Protein AF-A0A672TAP5-F1 (afdb_monomer_lite)

Structure (mmCIF, N/CA/C/O backbone):
data_AF-A0A672TAP5-F1
#
_entry.id   AF-A0A672TAP5-F1
#
loop_
_atom_site.group_PDB
_atom_site.id
_atom_site.type_symbol
_atom_site.label_atom_id
_atom_site.label_alt_id
_atom_site.label_comp_id
_atom_site.label_asym_id
_atom_site.label_entity_id
_atom_site.label_seq_id
_atom_site.pdbx_PDB_ins_code
_atom_site.Cartn_x
_atom_site.Cartn_y
_atom_site.Cartn_z
_atom_site.occupancy
_atom_site.B_iso_or_equiv
_atom_site.auth_seq_id
_atom_site.auth_comp_id
_atom_site.auth_asym_id
_atom_site.auth_atom_id
_atom_site.pdbx_PDB_model_num
ATOM 1 N N . MET A 1 1 ? -19.211 -16.203 25.466 1.00 39.25 1 MET A N 1
ATOM 2 C CA . MET A 1 1 ? -17.874 -15.769 25.020 1.00 39.25 1 MET A CA 1
ATOM 3 C C . MET A 1 1 ? -18.094 -14.526 24.182 1.00 39.25 1 MET A C 1
ATOM 5 O O . MET A 1 1 ? -18.846 -14.616 23.220 1.00 39.25 1 MET A O 1
ATOM 9 N N . SER A 1 2 ? -17.592 -13.364 24.602 1.00 57.00 2 SER A N 1
ATOM 10 C CA . SER A 1 2 ? -17.597 -12.180 23.737 1.00 57.00 2 SER A CA 1
ATOM 11 C C . SER A 1 2 ? -16.642 -12.463 22.584 1.00 57.00 2 SER A C 1
ATOM 13 O O . SER A 1 2 ? -15.490 -12.812 22.828 1.00 57.00 2 SER A O 1
ATOM 15 N N . MET A 1 3 ? -17.152 -12.410 21.357 1.00 68.19 3 MET A N 1
ATOM 16 C CA . MET A 1 3 ? -16.343 -12.527 20.148 1.00 68.19 3 MET A CA 1
ATOM 17 C C . MET A 1 3 ? -15.316 -11.386 20.178 1.00 68.19 3 MET A C 1
ATOM 19 O O . MET A 1 3 ? -15.698 -10.238 20.401 1.00 68.19 3 MET A O 1
ATOM 23 N N . GLU A 1 4 ? -14.030 -11.720 20.081 1.00 78.56 4 GLU A N 1
ATOM 24 C CA . GLU A 1 4 ? -12.946 -10.737 20.015 1.00 78.56 4 GLU A CA 1
ATOM 25 C C . GLU A 1 4 ? -13.192 -9.816 18.815 1.00 78.56 4 GLU A C 1
ATOM 27 O O . GLU A 1 4 ? -13.600 -10.292 17.753 1.00 78.56 4 GLU A O 1
ATOM 32 N N . ASP A 1 5 ? -13.049 -8.502 19.005 1.00 87.25 5 ASP A N 1
ATOM 33 C CA . ASP A 1 5 ? -13.378 -7.539 17.957 1.00 87.25 5 ASP A CA 1
ATOM 34 C C . ASP A 1 5 ? -12.422 -7.735 16.763 1.00 87.25 5 ASP A C 1
ATOM 36 O O . ASP A 1 5 ? -11.207 -7.544 16.919 1.00 87.25 5 ASP A O 1
ATOM 40 N N . PRO A 1 6 ? -12.944 -8.105 15.575 1.00 91.00 6 PRO A N 1
ATOM 41 C CA . PRO A 1 6 ? -12.123 -8.407 14.406 1.00 91.00 6 PRO A CA 1
ATOM 42 C C . PRO A 1 6 ? -11.278 -7.214 13.950 1.00 91.00 6 PRO A C 1
ATOM 44 O O . PRO A 1 6 ? -10.246 -7.415 13.311 1.00 91.00 6 PRO A O 1
ATOM 47 N N . PHE A 1 7 ? -11.651 -5.986 14.329 1.00 93.19 7 PHE A N 1
ATOM 48 C CA . PHE A 1 7 ? -10.863 -4.791 14.058 1.00 93.19 7 PHE A CA 1
ATOM 49 C C . PHE A 1 7 ? -9.420 -4.925 14.554 1.00 93.19 7 PHE A C 1
ATOM 51 O O . PHE A 1 7 ? -8.495 -4.540 13.846 1.00 93.19 7 PHE A O 1
ATOM 58 N N . PHE A 1 8 ? -9.193 -5.477 15.753 1.00 92.81 8 PHE A N 1
ATOM 59 C CA . PHE A 1 8 ? -7.839 -5.562 16.313 1.00 92.81 8 PHE A CA 1
ATOM 60 C C . PHE A 1 8 ? -6.975 -6.620 15.625 1.00 92.81 8 PHE A C 1
ATOM 62 O O . PHE A 1 8 ? -5.761 -6.435 15.525 1.00 92.81 8 PHE A O 1
ATOM 69 N N . VAL A 1 9 ? -7.593 -7.684 15.109 1.00 94.44 9 VAL A N 1
ATOM 70 C CA . VAL A 1 9 ? -6.905 -8.706 14.312 1.00 94.44 9 VAL A CA 1
ATOM 71 C C . VAL A 1 9 ? -6.409 -8.084 13.010 1.00 94.44 9 VAL A C 1
ATOM 73 O O . VAL A 1 9 ? -5.206 -8.082 12.752 1.00 94.44 9 VAL A O 1
ATOM 76 N N . VAL A 1 10 ? -7.314 -7.450 12.258 1.00 95.81 10 VAL A N 1
ATOM 77 C CA . VAL A 1 10 ? -6.981 -6.801 10.982 1.00 95.81 10 VAL A CA 1
ATOM 78 C C . VAL A 1 10 ? -6.016 -5.632 11.198 1.00 95.81 10 VAL A C 1
ATOM 80 O O . VAL A 1 10 ? -5.047 -5.485 10.463 1.00 95.81 10 VAL A O 1
ATOM 83 N N . LYS A 1 11 ? -6.178 -4.844 12.270 1.00 95.62 11 LYS A N 1
ATOM 84 C CA . LYS A 1 11 ? -5.204 -3.811 12.667 1.00 95.62 11 LYS A CA 1
ATOM 85 C C . LYS A 1 11 ? -3.798 -4.394 12.831 1.00 95.62 11 LYS A C 1
ATOM 87 O O . LYS A 1 11 ? -2.838 -3.792 12.354 1.00 95.62 11 LYS A O 1
ATOM 92 N N . GLY A 1 12 ? -3.666 -5.542 13.497 1.00 96.44 12 GLY A N 1
ATOM 93 C CA . GLY A 1 12 ? -2.383 -6.222 13.674 1.00 96.44 12 GLY A CA 1
ATOM 94 C C . GLY A 1 12 ? -1.785 -6.713 12.352 1.00 96.44 12 GLY A C 1
ATOM 95 O O . GLY A 1 12 ? -0.582 -6.564 12.124 1.00 96.44 12 GLY A O 1
ATOM 96 N N . GLU A 1 13 ? -2.619 -7.243 11.458 1.00 96.75 13 GLU A N 1
ATOM 97 C CA . GLU A 1 13 ? -2.212 -7.670 10.114 1.00 96.75 13 GLU A CA 1
ATOM 98 C C . GLU A 1 13 ? -1.738 -6.488 9.265 1.00 96.75 13 GLU A C 1
ATOM 100 O O . GLU A 1 13 ? -0.637 -6.544 8.710 1.00 96.75 13 GLU A O 1
ATOM 105 N N . VAL A 1 14 ? -2.482 -5.380 9.272 1.00 98.00 14 VAL A N 1
ATOM 106 C CA . VAL A 1 14 ? -2.106 -4.128 8.605 1.00 98.00 14 VAL A CA 1
ATOM 107 C C . VAL A 1 14 ? -0.794 -3.584 9.158 1.00 98.00 14 VAL A C 1
ATOM 109 O O . VAL A 1 14 ? 0.081 -3.201 8.385 1.00 98.00 14 VAL A O 1
ATOM 112 N N . GLN A 1 15 ? -0.599 -3.574 10.480 1.00 97.81 15 GLN A N 1
ATOM 113 C CA . GLN A 1 15 ? 0.663 -3.125 11.081 1.00 97.81 15 GLN A CA 1
ATOM 114 C C . GLN A 1 15 ? 1.845 -3.989 10.635 1.00 97.81 15 GLN A C 1
ATOM 116 O O . GLN A 1 15 ? 2.898 -3.461 10.280 1.00 97.81 15 GLN A O 1
ATOM 121 N N . LYS A 1 16 ? 1.669 -5.313 10.597 1.00 97.81 16 LYS A N 1
ATOM 122 C CA . LYS A 1 16 ? 2.696 -6.245 10.121 1.00 97.81 16 LYS A CA 1
ATOM 123 C C . LYS A 1 16 ? 2.999 -6.047 8.634 1.00 97.81 16 LYS A C 1
ATOM 125 O O . LYS A 1 16 ? 4.169 -6.035 8.246 1.00 97.81 16 LYS A O 1
ATOM 130 N N . ALA A 1 17 ? 1.966 -5.885 7.808 1.00 97.31 17 ALA A N 1
ATOM 131 C CA . ALA A 1 17 ? 2.106 -5.611 6.383 1.00 97.31 17 ALA A CA 1
ATOM 132 C C . ALA A 1 17 ? 2.802 -4.265 6.141 1.00 97.31 17 ALA A C 1
ATOM 134 O O . ALA A 1 17 ? 3.691 -4.185 5.295 1.00 97.31 17 ALA A O 1
ATOM 135 N N . LEU A 1 18 ? 2.473 -3.239 6.931 1.00 97.88 18 LEU A N 1
ATOM 136 C CA . LEU A 1 18 ? 3.109 -1.927 6.875 1.00 97.88 18 LEU A CA 1
ATOM 137 C C . LEU A 1 18 ? 4.594 -2.003 7.239 1.00 97.88 18 LEU A C 1
ATOM 139 O O . LEU A 1 18 ? 5.411 -1.461 6.503 1.00 97.88 18 LEU A O 1
ATOM 143 N N . SER A 1 19 ? 4.969 -2.716 8.307 1.00 97.81 19 SER A N 1
ATOM 144 C CA . SER A 1 19 ? 6.385 -2.921 8.649 1.00 97.81 19 SER A CA 1
ATOM 145 C C . SER A 1 19 ? 7.145 -3.662 7.544 1.00 97.81 19 SER A C 1
ATOM 147 O O . SER A 1 19 ? 8.277 -3.301 7.229 1.00 97.81 19 SER A O 1
ATOM 149 N N . LYS A 1 20 ? 6.519 -4.662 6.903 1.00 96.94 20 LYS A N 1
ATOM 150 C CA . LYS A 1 20 ? 7.095 -5.328 5.722 1.00 96.94 20 LYS A CA 1
ATOM 151 C C . LYS A 1 20 ? 7.275 -4.340 4.562 1.00 96.94 20 LYS A C 1
ATOM 153 O O . LYS A 1 20 ? 8.331 -4.333 3.937 1.00 96.94 20 LYS A O 1
ATOM 158 N N . ALA A 1 21 ? 6.266 -3.518 4.276 1.00 97.25 21 ALA A N 1
ATOM 159 C CA . ALA A 1 21 ? 6.315 -2.524 3.208 1.00 97.25 21 ALA A CA 1
ATOM 160 C C . ALA A 1 21 ? 7.401 -1.466 3.457 1.00 97.25 21 ALA A C 1
ATOM 162 O O . ALA A 1 21 ? 8.123 -1.124 2.531 1.00 97.25 21 ALA A O 1
ATOM 163 N N . GLN A 1 22 ? 7.572 -1.010 4.700 1.00 96.81 22 GLN A N 1
ATOM 164 C CA . GLN A 1 22 ? 8.638 -0.081 5.084 1.00 96.81 22 GLN A CA 1
ATOM 165 C C . GLN A 1 22 ? 10.028 -0.680 4.838 1.00 96.81 22 GLN A C 1
ATOM 167 O O . GLN A 1 22 ? 10.847 -0.044 4.186 1.00 96.81 22 GLN A O 1
ATOM 172 N N . GLY A 1 23 ? 10.267 -1.931 5.249 1.00 96.25 23 GLY A N 1
ATOM 173 C CA . GLY A 1 23 ? 11.545 -2.601 4.972 1.00 96.25 23 GLY A CA 1
ATOM 174 C C . GLY A 1 23 ? 11.807 -2.816 3.473 1.00 96.25 23 GLY A C 1
ATOM 175 O O . GLY A 1 23 ? 12.934 -2.665 3.008 1.00 96.25 23 GLY A O 1
ATOM 176 N N . LEU A 1 24 ? 10.766 -3.125 2.690 1.00 94.81 24 LEU A N 1
ATOM 177 C CA . LEU A 1 24 ? 10.871 -3.198 1.226 1.00 94.81 24 LEU A CA 1
ATOM 178 C C . LEU A 1 24 ? 11.158 -1.828 0.601 1.00 94.81 24 LEU A C 1
ATOM 180 O O . LEU A 1 24 ? 11.921 -1.750 -0.357 1.00 94.81 24 LEU A O 1
ATOM 184 N N . PHE A 1 25 ? 10.562 -0.763 1.136 1.00 95.12 25 PHE A N 1
ATOM 185 C CA . PHE A 1 25 ? 10.771 0.606 0.679 1.00 95.12 25 PHE A CA 1
ATOM 186 C C . PHE A 1 25 ? 12.198 1.085 0.953 1.00 95.12 25 PHE A C 1
ATOM 188 O O . PHE A 1 25 ? 12.851 1.545 0.024 1.00 95.12 25 PHE A O 1
ATOM 195 N N . GLU A 1 26 ? 12.719 0.878 2.165 1.00 94.12 26 GLU A N 1
ATOM 196 C CA . GLU A 1 26 ? 14.119 1.175 2.506 1.00 94.12 26 GLU A CA 1
ATOM 197 C C . GLU A 1 26 ? 15.081 0.424 1.576 1.00 94.12 26 GLU A C 1
ATOM 199 O O . GLU A 1 26 ? 15.961 1.026 0.961 1.00 94.12 26 GLU A O 1
ATOM 204 N N . ARG A 1 27 ? 14.855 -0.883 1.375 1.00 91.94 27 ARG A N 1
ATOM 205 C CA . ARG A 1 27 ? 15.665 -1.682 0.448 1.00 91.94 27 ARG A CA 1
ATOM 206 C C . ARG A 1 27 ? 15.578 -1.157 -0.984 1.00 91.94 27 ARG A C 1
ATOM 208 O O . ARG A 1 27 ? 16.577 -1.129 -1.693 1.00 91.94 27 ARG A O 1
ATOM 215 N N . TRP A 1 28 ? 14.393 -0.769 -1.439 1.00 92.56 28 TRP A N 1
ATOM 216 C CA . TRP A 1 28 ? 14.198 -0.188 -2.765 1.00 92.56 28 TRP A CA 1
ATOM 217 C C . TRP A 1 28 ? 14.926 1.156 -2.923 1.00 92.56 28 TRP A C 1
ATOM 219 O O . TRP A 1 28 ? 15.551 1.382 -3.960 1.00 92.56 28 TRP A O 1
ATOM 229 N N . GLU A 1 29 ? 14.920 2.016 -1.902 1.00 90.38 29 GLU A N 1
ATOM 230 C CA . GLU A 1 29 ? 15.673 3.275 -1.902 1.00 90.38 29 GLU A CA 1
ATOM 231 C C . GLU A 1 29 ? 17.189 3.034 -1.947 1.00 90.38 29 GLU A C 1
ATOM 233 O O . GLU A 1 29 ? 17.887 3.665 -2.746 1.00 90.38 29 GLU A O 1
ATOM 238 N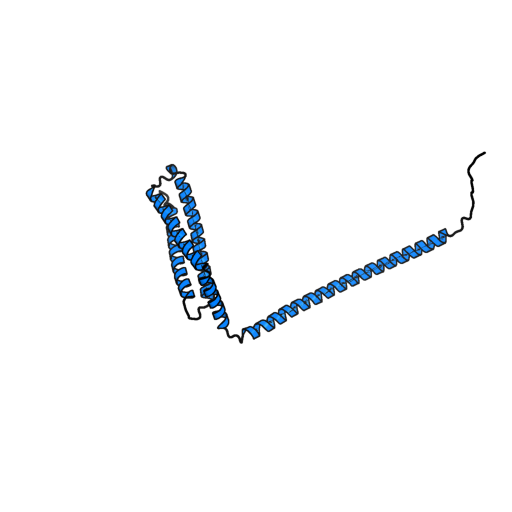 N . GLU A 1 30 ? 17.705 2.081 -1.164 1.00 89.50 30 GLU A N 1
ATOM 239 C CA . GLU A 1 30 ? 19.111 1.655 -1.230 1.00 89.50 30 GLU A CA 1
ATOM 240 C C . GLU A 1 30 ? 19.477 1.185 -2.642 1.00 89.50 30 GLU A C 1
ATOM 242 O O . GLU A 1 30 ? 20.456 1.650 -3.232 1.00 89.50 30 GLU A O 1
ATOM 247 N N . LEU A 1 31 ? 18.641 0.318 -3.225 1.00 85.75 31 LEU A N 1
ATOM 248 C CA . LEU A 1 31 ? 18.816 -0.200 -4.581 1.00 85.75 31 LEU A CA 1
ATOM 249 C C . LEU A 1 31 ? 18.734 0.893 -5.647 1.00 85.75 31 LEU A C 1
ATOM 251 O O . LEU A 1 31 ? 19.230 0.674 -6.749 1.00 85.75 31 LEU A O 1
ATOM 255 N N . LEU A 1 32 ? 18.149 2.061 -5.375 1.00 83.88 32 LEU A N 1
ATOM 256 C CA . LEU A 1 32 ? 18.202 3.216 -6.275 1.00 83.88 32 LEU A CA 1
ATOM 257 C C . LEU A 1 32 ? 19.492 4.025 -6.107 1.00 83.88 32 LEU A C 1
ATOM 259 O O . LEU A 1 32 ? 20.057 4.470 -7.109 1.00 83.88 32 LEU A O 1
ATOM 263 N N . GLN A 1 33 ? 19.985 4.176 -4.877 1.00 81.50 33 GLN A N 1
ATOM 264 C CA . GLN A 1 33 ? 21.170 4.980 -4.554 1.00 81.50 33 GLN A CA 1
ATOM 265 C C . GLN A 1 33 ? 22.501 4.265 -4.819 1.00 81.50 33 GLN A C 1
ATOM 267 O O . GLN A 1 33 ? 23.514 4.923 -5.042 1.00 81.50 33 GLN A O 1
ATOM 272 N N . GLU A 1 34 ? 22.519 2.932 -4.818 1.00 79.06 34 GLU A N 1
ATOM 273 C CA . GLU A 1 34 ? 23.751 2.150 -4.934 1.00 79.06 34 GLU A CA 1
ATOM 274 C C . GLU A 1 34 ? 24.475 2.388 -6.280 1.00 79.06 34 GLU A C 1
ATOM 276 O O . GLU A 1 34 ? 23.881 2.272 -7.347 1.00 79.06 34 GLU A O 1
ATOM 281 N N . GLU A 1 35 ? 25.767 2.720 -6.285 1.00 61.47 35 GLU A N 1
ATOM 282 C CA . GLU A 1 35 ? 26.504 2.951 -7.546 1.00 61.47 35 GLU A CA 1
ATOM 283 C C . GLU A 1 35 ? 26.926 1.647 -8.246 1.00 61.47 35 GLU A C 1
ATOM 285 O O . GLU A 1 35 ? 27.262 1.648 -9.434 1.00 61.47 35 GLU A O 1
ATOM 290 N N . ALA A 1 36 ? 26.899 0.525 -7.520 1.00 64.69 36 ALA A N 1
ATOM 291 C CA . ALA A 1 36 ? 27.237 -0.791 -8.042 1.00 64.69 36 ALA A CA 1
ATOM 292 C C . ALA A 1 36 ? 26.175 -1.292 -9.044 1.00 64.69 36 ALA A C 1
ATOM 294 O O . ALA A 1 36 ? 25.007 -0.894 -8.971 1.00 64.69 36 ALA A O 1
ATOM 295 N N . PRO A 1 37 ? 26.549 -2.177 -9.991 1.00 60.62 37 PRO A N 1
ATOM 296 C CA . PRO A 1 37 ? 25.592 -2.811 -10.888 1.00 60.62 37 PRO A CA 1
ATOM 297 C C . PRO A 1 37 ? 24.656 -3.724 -10.085 1.00 60.62 37 PRO A C 1
ATOM 299 O O . PRO A 1 37 ? 24.947 -4.893 -9.850 1.00 60.62 37 PRO A O 1
ATOM 302 N N . VAL A 1 38 ? 23.529 -3.163 -9.658 1.00 62.53 38 VAL A N 1
ATOM 303 C CA . VAL A 1 38 ? 22.414 -3.895 -9.057 1.00 62.53 38 VAL A CA 1
ATOM 304 C C . VAL A 1 38 ? 21.822 -4.836 -10.106 1.00 62.53 38 VAL A C 1
ATOM 306 O O . VAL A 1 38 ? 21.663 -4.456 -11.272 1.00 62.53 38 VAL A O 1
ATOM 309 N N . SER A 1 39 ? 21.481 -6.062 -9.700 1.00 67.12 39 SER A N 1
ATOM 310 C CA . SER A 1 39 ? 20.761 -6.988 -10.573 1.00 67.12 39 SER A CA 1
ATOM 311 C C . SER A 1 39 ? 19.410 -6.378 -10.943 1.00 67.12 39 SER A C 1
ATOM 313 O O . SER A 1 39 ? 18.604 -6.070 -10.066 1.00 67.12 39 SER A O 1
ATOM 315 N N . ARG A 1 40 ? 19.149 -6.207 -12.243 1.00 70.12 40 ARG A N 1
ATOM 316 C CA . ARG A 1 40 ? 17.868 -5.700 -12.765 1.00 70.12 40 ARG A CA 1
ATOM 317 C C . ARG A 1 40 ? 16.672 -6.426 -12.145 1.00 70.12 40 ARG A C 1
ATOM 319 O O . ARG A 1 40 ? 15.694 -5.790 -11.760 1.00 70.12 40 ARG A O 1
ATOM 326 N N . ASP A 1 41 ? 16.798 -7.741 -12.005 1.00 78.88 41 ASP A N 1
ATOM 327 C CA . ASP A 1 41 ? 15.742 -8.595 -11.473 1.00 78.88 41 ASP A CA 1
ATOM 328 C C . ASP A 1 41 ? 15.411 -8.255 -10.013 1.00 78.88 41 ASP A C 1
ATOM 330 O O . ASP A 1 41 ? 14.264 -8.384 -9.602 1.00 78.88 41 ASP A O 1
ATOM 334 N N . GLU A 1 42 ? 16.382 -7.764 -9.237 1.00 84.88 42 GLU A N 1
ATOM 335 C CA . GLU A 1 42 ? 16.183 -7.391 -7.835 1.00 84.88 42 GLU A CA 1
ATOM 336 C C . GLU A 1 42 ? 15.424 -6.064 -7.695 1.00 84.88 42 GLU A C 1
ATOM 338 O O . GLU A 1 42 ? 14.504 -5.965 -6.882 1.00 84.88 42 GLU A O 1
ATOM 343 N N . LEU A 1 43 ? 15.750 -5.058 -8.517 1.00 85.25 43 LEU A N 1
ATOM 344 C CA . LEU A 1 43 ? 15.049 -3.769 -8.504 1.00 85.25 43 LEU A CA 1
ATOM 345 C C . LEU A 1 43 ? 13.608 -3.905 -9.015 1.00 85.25 43 LEU A C 1
ATOM 347 O O . LEU A 1 43 ? 12.682 -3.364 -8.401 1.00 85.25 43 LEU A O 1
ATOM 351 N N . ASP A 1 44 ? 13.412 -4.643 -10.111 1.00 86.88 44 ASP A N 1
ATOM 352 C CA . ASP A 1 44 ? 12.087 -4.914 -10.675 1.00 86.88 44 ASP A CA 1
ATOM 353 C C . ASP A 1 44 ? 11.240 -5.734 -9.676 1.00 86.88 44 ASP A C 1
ATOM 355 O O . ASP A 1 44 ? 10.082 -5.385 -9.412 1.00 86.88 44 ASP A O 1
ATOM 359 N N . TRP A 1 45 ? 11.824 -6.767 -9.048 1.00 90.62 45 TRP A N 1
ATOM 360 C CA . TRP A 1 45 ? 11.154 -7.565 -8.014 1.00 90.62 45 TRP A CA 1
ATOM 361 C C . TRP A 1 45 ? 10.775 -6.727 -6.791 1.00 90.62 45 TRP A C 1
ATOM 363 O O . TRP A 1 45 ? 9.613 -6.747 -6.388 1.00 90.62 45 TRP A O 1
ATOM 373 N N . SER A 1 46 ? 11.715 -5.950 -6.241 1.00 91.06 46 SER A N 1
ATOM 374 C CA . SER A 1 46 ? 11.490 -5.118 -5.052 1.00 91.06 46 SER A CA 1
ATOM 375 C C . SER A 1 46 ? 10.385 -4.086 -5.296 1.00 91.06 46 SER A C 1
ATOM 377 O O . SER A 1 46 ? 9.456 -3.945 -4.499 1.00 91.06 46 SER A O 1
ATOM 379 N N . THR A 1 47 ? 10.406 -3.443 -6.468 1.00 91.38 47 THR A N 1
ATOM 380 C CA . THR A 1 47 ? 9.377 -2.478 -6.878 1.00 91.38 47 THR A CA 1
ATOM 381 C C . THR A 1 47 ? 7.995 -3.138 -6.973 1.00 91.38 47 THR A C 1
ATOM 383 O O . THR A 1 47 ? 6.996 -2.579 -6.512 1.00 91.38 47 THR A O 1
ATOM 386 N N . ASN A 1 48 ? 7.907 -4.324 -7.582 1.00 93.88 48 ASN A N 1
ATOM 387 C CA . ASN A 1 48 ? 6.644 -5.041 -7.743 1.00 93.88 48 ASN A CA 1
ATOM 388 C C . ASN A 1 48 ? 6.097 -5.568 -6.408 1.00 93.88 48 ASN A C 1
ATOM 390 O O . ASN A 1 48 ? 4.907 -5.417 -6.129 1.00 93.88 48 ASN A O 1
ATOM 394 N N . GLU A 1 49 ? 6.955 -6.154 -5.575 1.00 95.25 49 GLU A N 1
ATOM 395 C CA . GLU A 1 49 ? 6.578 -6.668 -4.257 1.00 95.25 49 GLU A CA 1
ATOM 396 C C . GLU A 1 49 ? 6.071 -5.538 -3.356 1.00 95.25 49 GLU A C 1
ATOM 398 O O . GLU A 1 49 ? 5.008 -5.666 -2.745 1.00 95.25 49 GLU A O 1
ATOM 403 N N . LEU A 1 50 ? 6.756 -4.390 -3.348 1.00 95.81 50 LEU A N 1
ATOM 404 C CA . LEU A 1 50 ? 6.313 -3.216 -2.605 1.00 95.81 50 LEU A CA 1
ATOM 405 C C . LEU A 1 50 ? 4.944 -2.719 -3.090 1.00 95.81 50 LEU A C 1
ATOM 407 O O . LEU A 1 50 ? 4.050 -2.507 -2.274 1.00 95.81 50 LEU A O 1
ATOM 411 N N . ARG A 1 51 ? 4.725 -2.593 -4.407 1.00 96.25 51 ARG A N 1
ATOM 412 C CA . ARG A 1 51 ? 3.412 -2.204 -4.961 1.00 96.25 51 ARG A CA 1
ATOM 413 C C . ARG A 1 51 ? 2.300 -3.171 -4.556 1.00 96.25 51 ARG A C 1
ATOM 415 O O . ARG A 1 51 ? 1.195 -2.728 -4.245 1.00 96.25 51 ARG A O 1
ATOM 422 N N . ASN A 1 52 ? 2.581 -4.472 -4.542 1.00 96.88 52 ASN A N 1
ATOM 423 C CA . ASN A 1 52 ? 1.617 -5.479 -4.108 1.00 96.88 52 ASN A CA 1
ATOM 424 C C . ASN A 1 52 ? 1.303 -5.364 -2.616 1.00 96.88 52 ASN A C 1
ATOM 426 O O . ASN A 1 52 ? 0.128 -5.381 -2.256 1.00 96.88 52 ASN A O 1
ATOM 430 N N . CYS A 1 53 ? 2.317 -5.182 -1.766 1.00 97.06 53 CYS A N 1
ATOM 431 C CA . CYS A 1 53 ? 2.114 -4.946 -0.338 1.00 97.06 53 CYS A CA 1
ATOM 432 C C . CYS A 1 53 ? 1.291 -3.679 -0.071 1.00 97.06 53 CYS A C 1
ATOM 434 O O . CYS A 1 53 ? 0.335 -3.738 0.695 1.00 97.06 53 CYS A O 1
ATOM 436 N N . LEU A 1 54 ? 1.606 -2.558 -0.726 1.00 97.75 54 LEU A N 1
ATOM 437 C CA . LEU A 1 54 ? 0.869 -1.300 -0.551 1.00 97.75 54 LEU A CA 1
ATOM 438 C C . LEU A 1 54 ? -0.594 -1.427 -0.993 1.00 97.75 54 LEU A C 1
ATOM 440 O O . LEU A 1 54 ? -1.480 -0.917 -0.318 1.00 97.75 54 LEU A O 1
ATOM 444 N N . ARG A 1 55 ? -0.858 -2.157 -2.084 1.00 97.75 55 ARG A N 1
ATOM 445 C CA . ARG A 1 55 ? -2.223 -2.428 -2.554 1.00 97.75 55 ARG A CA 1
ATOM 446 C C . ARG A 1 55 ? -3.018 -3.312 -1.593 1.00 97.75 55 ARG A C 1
ATOM 448 O O . ARG A 1 55 ? -4.195 -3.050 -1.393 1.00 97.75 55 ARG A O 1
ATOM 455 N N . ALA A 1 56 ? -2.390 -4.337 -1.018 1.00 97.38 56 ALA A N 1
ATOM 456 C CA . ALA A 1 56 ? -3.042 -5.172 -0.011 1.00 97.38 56 ALA A CA 1
ATOM 457 C C . ALA A 1 56 ? -3.438 -4.337 1.218 1.00 97.38 56 ALA A C 1
ATOM 459 O O . ALA A 1 56 ? -4.576 -4.411 1.661 1.00 97.38 56 ALA A O 1
ATOM 460 N N . ILE A 1 57 ? -2.537 -3.464 1.684 1.00 98.00 57 ILE A N 1
ATOM 461 C CA . ILE A 1 57 ? -2.826 -2.546 2.792 1.00 98.00 57 ILE A CA 1
ATOM 462 C C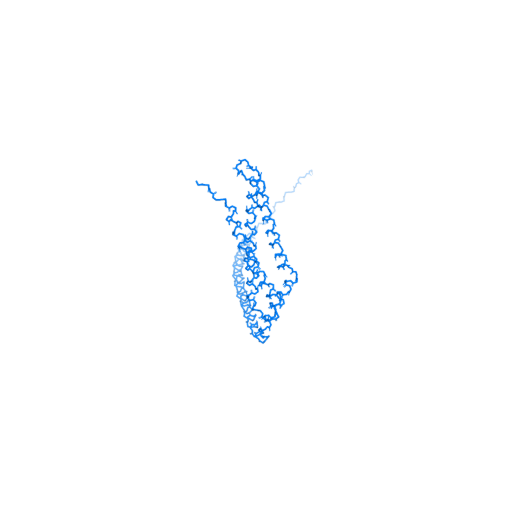 . ILE A 1 57 ? -3.962 -1.577 2.433 1.00 98.00 57 ILE A C 1
ATOM 464 O O . ILE A 1 57 ? -4.813 -1.322 3.275 1.00 98.00 57 ILE A O 1
ATOM 468 N N . ASP A 1 58 ? -3.993 -1.028 1.214 1.00 98.12 58 ASP A N 1
ATOM 469 C CA . ASP A 1 58 ? -5.077 -0.132 0.781 1.00 98.12 58 ASP A CA 1
ATOM 470 C C . ASP A 1 58 ? -6.455 -0.812 0.884 1.00 98.12 58 ASP A C 1
ATOM 472 O O . ASP A 1 58 ? -7.392 -0.181 1.370 1.00 98.12 58 ASP A O 1
ATOM 476 N N . TRP A 1 59 ? -6.567 -2.087 0.487 1.00 98.00 59 TRP A N 1
ATOM 477 C CA . TRP A 1 59 ? -7.805 -2.864 0.634 1.00 98.00 59 TRP A CA 1
ATOM 478 C C . TRP A 1 59 ? -8.184 -3.073 2.100 1.00 98.00 59 TRP A C 1
ATOM 480 O O . TRP A 1 59 ? -9.308 -2.770 2.486 1.00 98.00 59 TRP A O 1
ATOM 490 N N . ASP A 1 60 ? -7.236 -3.490 2.941 1.00 97.69 60 ASP A N 1
ATOM 491 C CA . ASP A 1 60 ? -7.511 -3.677 4.369 1.00 97.69 60 ASP A CA 1
ATOM 492 C C . ASP A 1 60 ? -7.942 -2.354 5.040 1.00 97.69 60 ASP A C 1
ATOM 494 O O . ASP A 1 60 ? -8.806 -2.332 5.916 1.00 97.69 60 ASP A O 1
ATOM 498 N N . LEU A 1 61 ? -7.361 -1.218 4.635 1.00 97.94 61 LEU A N 1
ATOM 499 C CA . LEU A 1 61 ? -7.745 0.105 5.139 1.00 97.94 61 LEU A CA 1
ATOM 500 C C . LEU A 1 61 ? -9.127 0.559 4.657 1.00 97.94 61 LEU A C 1
ATOM 502 O O . LEU A 1 61 ? -9.777 1.329 5.368 1.00 97.94 61 LEU A O 1
ATOM 506 N N . GLU A 1 62 ? -9.549 0.149 3.462 1.00 97.81 62 GLU A N 1
ATOM 507 C CA . GLU A 1 62 ? -10.897 0.392 2.944 1.00 97.81 62 GLU A CA 1
ATOM 508 C C . GLU A 1 62 ? -11.924 -0.351 3.804 1.00 97.81 62 GLU A C 1
ATOM 510 O O . GLU A 1 62 ? -12.796 0.294 4.389 1.00 97.81 62 GLU A O 1
ATOM 515 N N . ASP A 1 63 ? -11.719 -1.651 4.028 1.00 96.56 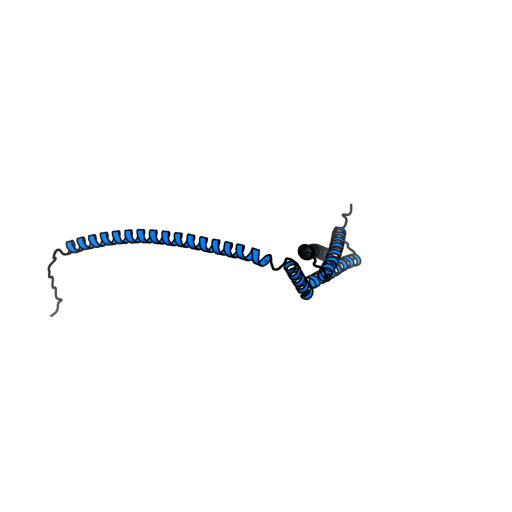63 ASP A N 1
ATOM 516 C CA . ASP A 1 63 ? -12.575 -2.475 4.889 1.00 96.56 63 ASP A CA 1
ATOM 517 C C . ASP A 1 63 ? -12.640 -1.919 6.323 1.00 96.56 63 ASP A C 1
ATOM 519 O O . ASP A 1 63 ? -13.718 -1.759 6.906 1.00 96.56 63 ASP A O 1
ATOM 523 N N . LEU A 1 64 ? -11.491 -1.552 6.907 1.00 96.75 64 LEU A N 1
ATOM 524 C CA . LEU A 1 64 ? -11.445 -0.939 8.237 1.00 96.75 64 LEU A CA 1
ATOM 525 C C . LEU A 1 64 ? -12.205 0.391 8.281 1.00 96.75 64 LEU A C 1
ATOM 527 O O . LEU A 1 64 ? -12.908 0.655 9.259 1.00 96.75 64 LEU A O 1
ATOM 531 N N . HIS A 1 65 ? -12.100 1.220 7.242 1.00 96.88 65 HIS A N 1
ATOM 532 C CA . HIS A 1 65 ? -12.842 2.474 7.162 1.00 96.88 65 HIS A CA 1
ATOM 533 C C . HIS A 1 65 ? -14.355 2.234 7.086 1.00 96.88 65 HIS A C 1
ATOM 535 O O . HIS A 1 65 ? -15.102 2.867 7.833 1.00 96.88 65 HIS A O 1
ATOM 541 N N . GLU A 1 66 ? -14.806 1.274 6.274 1.00 96.44 66 GLU A N 1
ATOM 542 C CA . GLU A 1 66 ? -16.218 0.886 6.210 1.00 96.44 66 GLU A CA 1
ATOM 543 C C . GLU A 1 66 ? -16.732 0.401 7.569 1.00 96.44 66 GLU A C 1
ATOM 545 O O . GLU A 1 66 ? -17.814 0.803 8.008 1.00 96.44 66 GLU A O 1
ATOM 550 N N . THR A 1 67 ? -15.944 -0.407 8.290 1.00 93.88 67 THR A N 1
ATOM 551 C CA . THR A 1 67 ? -16.342 -0.878 9.627 1.00 93.88 67 THR A CA 1
ATOM 552 C C . THR A 1 67 ? -16.514 0.273 10.618 1.00 93.88 67 THR A C 1
ATOM 554 O O . THR A 1 67 ? -17.471 0.274 11.394 1.00 93.88 67 THR A O 1
ATOM 557 N N . ILE A 1 68 ? -15.642 1.285 10.561 1.00 93.94 68 ILE A N 1
ATOM 558 C CA . ILE A 1 68 ? -15.741 2.497 11.381 1.00 93.94 68 ILE A CA 1
ATOM 559 C C . ILE A 1 68 ? -17.029 3.254 11.038 1.00 93.94 68 ILE A C 1
ATOM 561 O O . ILE A 1 68 ? -17.795 3.575 11.947 1.00 93.94 68 ILE A O 1
ATOM 565 N N . SER A 1 69 ? -17.323 3.461 9.751 1.00 94.44 69 SER A N 1
ATOM 566 C CA . SER A 1 69 ? -18.553 4.138 9.317 1.00 94.44 69 SER A CA 1
ATOM 567 C C . SER A 1 69 ? -19.824 3.396 9.753 1.00 94.44 69 SER A C 1
ATOM 569 O O . SER A 1 69 ? -20.813 4.023 10.136 1.00 94.44 69 SER A O 1
ATOM 571 N N . ILE A 1 70 ? -19.811 2.058 9.757 1.00 92.88 70 ILE A N 1
ATOM 572 C CA . ILE A 1 70 ? -20.930 1.239 10.253 1.00 92.88 70 ILE A CA 1
ATOM 573 C C . ILE A 1 70 ? -21.132 1.427 11.765 1.00 92.88 70 ILE A C 1
ATOM 575 O O . ILE A 1 70 ? -22.276 1.511 12.227 1.00 92.88 70 ILE A O 1
ATOM 579 N N . VAL A 1 71 ? -20.044 1.485 12.539 1.00 91.75 71 VAL A N 1
ATOM 580 C CA . VAL A 1 71 ? -20.095 1.712 13.992 1.00 91.75 71 VAL A CA 1
ATOM 581 C C . VAL A 1 71 ? -20.621 3.115 14.303 1.00 91.75 71 VAL A C 1
ATOM 583 O O . VAL A 1 71 ? -21.499 3.252 15.157 1.00 91.75 71 VAL A O 1
ATOM 586 N N . GLU A 1 72 ? -20.157 4.131 13.572 1.00 90.31 72 GLU A N 1
ATOM 587 C CA . GLU A 1 72 ? -20.625 5.520 13.681 1.00 90.31 72 GLU A CA 1
ATOM 588 C C . GLU A 1 72 ? -22.115 5.667 13.386 1.00 90.31 72 GLU A C 1
ATOM 590 O O . GLU A 1 72 ? -22.835 6.356 14.109 1.00 90.31 72 GLU A O 1
ATOM 595 N N . ALA A 1 73 ? -22.600 4.979 12.352 1.00 92.38 73 ALA A N 1
ATOM 596 C CA . ALA A 1 73 ? -24.006 5.007 11.977 1.00 92.38 73 ALA A CA 1
ATOM 597 C C . ALA A 1 73 ? -24.917 4.298 12.995 1.00 92.38 73 ALA A C 1
ATOM 599 O O . ALA A 1 73 ? -26.130 4.520 12.985 1.00 92.38 73 ALA A O 1
ATOM 600 N N . ASN A 1 74 ? -24.375 3.430 13.863 1.00 91.38 74 ASN A N 1
ATOM 601 C CA . ASN A 1 74 ? -25.183 2.625 14.782 1.00 91.38 74 ASN A CA 1
ATOM 602 C C . ASN A 1 74 ? -24.595 2.474 16.209 1.00 91.38 74 ASN A C 1
ATOM 604 O O . ASN A 1 74 ? -24.383 1.347 16.682 1.00 91.38 74 ASN A O 1
ATOM 608 N N . PRO A 1 75 ? -24.409 3.575 16.970 1.00 86.19 75 PRO A N 1
ATOM 609 C CA . PRO A 1 75 ? -23.700 3.551 18.257 1.00 86.19 75 PRO A CA 1
ATOM 610 C C . PRO A 1 75 ? -24.347 2.635 19.309 1.00 86.19 75 PRO A C 1
ATOM 612 O O . PRO A 1 75 ? -23.663 1.968 20.086 1.00 86.19 75 PRO A O 1
ATOM 615 N N . GLY A 1 76 ? -25.684 2.543 19.313 1.00 84.44 76 GLY A N 1
ATOM 616 C CA . GLY A 1 76 ? -26.437 1.735 20.281 1.00 84.44 76 GLY A CA 1
ATOM 617 C C . GLY A 1 76 ? -26.238 0.220 20.138 1.00 84.44 76 GLY A C 1
ATOM 618 O O . GLY A 1 76 ? -26.409 -0.511 21.117 1.00 84.44 76 GLY A O 1
ATOM 619 N N . LYS A 1 77 ? -25.860 -0.254 18.941 1.00 85.69 77 LYS A N 1
ATOM 620 C CA . LYS A 1 77 ? -25.636 -1.678 18.650 1.00 85.69 77 LYS A CA 1
ATOM 621 C C . LYS A 1 77 ? -24.240 -2.136 19.070 1.00 85.69 77 LYS A C 1
ATOM 623 O O . LYS A 1 77 ? -24.108 -3.226 19.618 1.00 85.69 77 LYS A O 1
ATOM 628 N N . PHE A 1 78 ? -23.226 -1.311 18.815 1.00 82.50 78 PHE A N 1
ATOM 629 C CA . PHE A 1 78 ? -21.821 -1.672 19.022 1.00 82.50 78 PHE A CA 1
ATOM 630 C C . PHE A 1 78 ? -21.272 -1.230 20.382 1.00 82.50 78 PHE A C 1
ATOM 632 O O . PHE A 1 78 ? -20.319 -1.835 20.857 1.00 82.50 78 PHE A O 1
ATOM 639 N N . ARG A 1 79 ? -21.895 -0.234 21.039 1.00 82.69 79 ARG A N 1
ATOM 640 C CA . ARG A 1 79 ? -21.494 0.279 22.368 1.00 82.69 79 ARG A CA 1
ATOM 641 C C . ARG A 1 79 ? -19.989 0.574 22.473 1.00 82.69 79 ARG A C 1
ATOM 643 O O . ARG A 1 79 ? -19.383 0.345 23.517 1.00 82.69 79 ARG A O 1
ATOM 650 N N . LEU A 1 80 ? -19.412 1.067 21.382 1.00 85.12 80 LEU A N 1
ATOM 651 C CA . LEU A 1 80 ? -18.013 1.462 21.288 1.00 85.12 80 LEU A CA 1
ATOM 652 C C . LEU A 1 80 ? -17.842 2.862 21.886 1.00 85.12 80 LEU A C 1
ATOM 654 O O . LEU A 1 80 ? -18.691 3.732 21.677 1.00 85.12 80 LEU A O 1
ATOM 658 N N . GLY A 1 81 ? -16.775 3.076 22.655 1.00 87.00 81 GLY A N 1
ATOM 659 C CA . GLY A 1 81 ? -16.489 4.391 23.223 1.00 87.00 81 GLY A CA 1
ATOM 660 C C . GLY A 1 81 ? -16.042 5.375 22.141 1.00 87.00 81 GLY A C 1
ATOM 661 O O . GLY A 1 81 ? -15.252 5.017 21.275 1.00 87.00 81 GLY A O 1
ATOM 662 N N . GLU A 1 82 ? -16.483 6.631 22.227 1.00 88.12 82 GLU A N 1
ATOM 663 C CA . GLU A 1 82 ? -15.982 7.732 21.389 1.00 88.12 82 GLU A CA 1
ATOM 664 C C . GLU A 1 82 ? -14.440 7.833 21.340 1.00 88.12 82 GLU A C 1
ATOM 666 O O . GLU A 1 82 ? -13.906 7.951 20.237 1.00 88.12 82 GLU A O 1
ATOM 671 N N . PRO A 1 83 ? -13.686 7.707 22.460 1.00 91.19 83 PRO A N 1
ATOM 672 C CA . PRO A 1 83 ? -12.222 7.722 22.389 1.00 91.19 83 PRO A CA 1
ATOM 673 C C . PRO A 1 83 ? -11.651 6.535 21.607 1.00 91.19 83 PRO A C 1
ATOM 675 O O . PRO A 1 83 ? -10.699 6.699 20.854 1.00 91.19 83 PRO A O 1
ATOM 678 N N . GLU A 1 84 ? -12.247 5.349 21.739 1.00 92.12 84 GLU A N 1
ATOM 679 C CA . GLU A 1 84 ? -11.789 4.166 21.012 1.00 92.12 84 GLU A CA 1
ATOM 680 C C . GLU A 1 84 ? -12.056 4.315 19.512 1.00 92.12 84 GLU A C 1
ATOM 682 O O . GLU A 1 84 ? -11.180 4.040 18.699 1.00 92.12 84 GLU A O 1
ATOM 687 N N . LEU A 1 85 ? -13.237 4.804 19.132 1.00 93.44 85 LEU A N 1
ATOM 688 C CA . LEU A 1 85 ? -13.579 5.076 17.739 1.00 93.44 85 LEU A CA 1
ATOM 689 C C . LEU A 1 85 ? -12.604 6.079 17.096 1.00 93.44 85 LEU A C 1
ATOM 691 O O . LEU A 1 85 ? -12.151 5.857 15.971 1.00 93.44 85 LEU A O 1
ATOM 695 N N . LEU A 1 86 ? -12.232 7.131 17.829 1.00 94.81 86 LEU A N 1
ATOM 696 C CA . LEU A 1 86 ? -11.250 8.114 17.380 1.00 94.81 86 LEU A CA 1
ATOM 697 C C . LEU A 1 86 ? -9.867 7.479 17.159 1.00 94.81 86 LEU A C 1
ATOM 699 O O . LEU A 1 86 ? -9.231 7.736 16.139 1.00 94.81 86 LEU A O 1
ATOM 703 N N . GLU A 1 87 ? -9.418 6.595 18.054 1.00 95.94 87 GLU A N 1
ATOM 704 C CA . GLU A 1 87 ? -8.162 5.854 17.867 1.00 95.94 87 GLU A CA 1
ATOM 705 C C . GLU A 1 87 ? -8.190 4.965 16.613 1.00 95.94 87 GLU A C 1
ATOM 707 O O . GLU A 1 87 ? -7.174 4.826 15.921 1.00 95.94 87 GLU A O 1
ATOM 712 N N . ARG A 1 88 ? -9.345 4.361 16.290 1.00 96.25 88 ARG A N 1
ATOM 713 C CA . ARG A 1 88 ? -9.514 3.576 15.053 1.00 96.25 88 ARG A CA 1
ATOM 714 C C . ARG A 1 88 ? -9.374 4.460 13.817 1.00 96.25 88 ARG A C 1
ATOM 716 O O . ARG A 1 88 ? -8.653 4.092 12.889 1.00 96.25 88 ARG A O 1
ATOM 723 N N . GLN A 1 89 ? -10.008 5.630 13.828 1.00 96.62 89 GLN A N 1
ATOM 724 C CA . GLN A 1 89 ? -9.911 6.616 12.749 1.00 96.62 89 GLN A CA 1
ATOM 725 C C . GLN A 1 89 ? -8.481 7.118 12.565 1.00 96.62 89 GLN A C 1
ATOM 727 O O . GLN A 1 89 ? -7.960 7.107 11.450 1.00 96.62 89 GLN A O 1
ATOM 732 N N . GLU A 1 90 ? -7.818 7.499 13.655 1.00 97.56 90 GLU A N 1
ATOM 733 C CA . GLU A 1 90 ? -6.440 7.980 13.617 1.00 97.56 90 GLU A CA 1
ATOM 734 C C . GLU A 1 90 ? -5.483 6.901 13.092 1.00 97.56 90 GLU A C 1
ATOM 736 O O . GLU A 1 90 ? -4.583 7.192 12.299 1.00 97.56 90 GLU A O 1
ATOM 741 N N . PHE A 1 91 ? -5.693 5.637 13.475 1.00 97.88 91 PHE A N 1
ATOM 742 C CA . PHE A 1 91 ? -4.920 4.519 12.947 1.00 97.88 91 PHE A CA 1
ATOM 743 C C . PHE A 1 91 ? -5.057 4.381 11.423 1.00 97.88 91 PHE A C 1
ATOM 745 O O . PHE A 1 91 ? -4.031 4.295 10.737 1.00 97.88 91 PHE A O 1
ATOM 752 N N . VAL A 1 92 ? -6.289 4.380 10.901 1.00 97.88 92 VAL A N 1
ATOM 753 C CA . VAL A 1 92 ? -6.554 4.262 9.457 1.00 97.88 92 VAL A CA 1
ATOM 754 C C . VAL A 1 92 ? -5.943 5.444 8.708 1.00 97.88 92 VAL A C 1
ATOM 756 O O . VAL A 1 92 ? -5.199 5.245 7.749 1.00 97.88 92 VAL A O 1
ATOM 759 N N . GLU A 1 93 ? -6.161 6.668 9.189 1.00 97.94 93 GLU A N 1
ATOM 760 C CA . GLU A 1 93 ? -5.649 7.886 8.555 1.00 97.94 93 GLU A CA 1
ATOM 761 C C . GLU A 1 93 ? -4.120 7.958 8.544 1.00 97.94 93 GLU A C 1
ATOM 763 O O . GLU A 1 93 ? -3.506 8.271 7.520 1.00 97.94 93 GLU A O 1
ATOM 768 N N . ARG A 1 94 ? -3.470 7.636 9.665 1.00 98.06 94 ARG A N 1
ATOM 769 C CA . ARG A 1 94 ? -2.005 7.609 9.747 1.00 98.06 94 ARG A CA 1
ATOM 770 C C . ARG A 1 94 ? -1.414 6.575 8.792 1.00 98.06 94 ARG A C 1
ATOM 772 O O . ARG A 1 94 ? -0.429 6.865 8.113 1.00 98.06 94 ARG A O 1
ATOM 779 N N . THR A 1 95 ? -2.006 5.384 8.734 1.00 97.94 95 THR A N 1
ATOM 780 C CA . THR A 1 95 ? -1.509 4.308 7.868 1.00 97.94 95 THR A CA 1
ATOM 781 C C . THR A 1 95 ? -1.715 4.658 6.398 1.00 97.94 95 THR A C 1
ATOM 783 O O . THR A 1 95 ? -0.775 4.550 5.613 1.00 97.94 95 THR A O 1
ATOM 786 N N . ARG A 1 96 ? -2.884 5.208 6.045 1.00 98.06 96 ARG A N 1
ATOM 787 C CA . ARG A 1 96 ? -3.186 5.732 4.706 1.00 98.06 96 ARG A CA 1
ATOM 788 C C . ARG A 1 96 ? -2.161 6.774 4.259 1.00 98.06 96 ARG A C 1
ATOM 790 O O . ARG A 1 96 ? -1.636 6.675 3.155 1.00 98.06 96 ARG A O 1
ATOM 797 N N . LYS A 1 97 ? -1.811 7.732 5.124 1.00 97.94 97 LYS A N 1
ATOM 798 C CA . LYS A 1 97 ? -0.771 8.737 4.829 1.00 97.94 97 LYS A CA 1
ATOM 799 C C . LYS A 1 97 ? 0.600 8.107 4.578 1.00 97.94 97 LYS A C 1
ATOM 801 O O . LYS A 1 97 ? 1.274 8.490 3.628 1.00 97.94 97 LYS A O 1
ATOM 806 N N . SER A 1 98 ? 1.000 7.125 5.388 1.00 97.19 98 SER A N 1
ATOM 807 C CA . SER A 1 98 ? 2.269 6.410 5.193 1.00 97.19 98 SER A CA 1
ATOM 808 C C . SER A 1 98 ? 2.305 5.644 3.867 1.00 97.19 98 SER A C 1
ATOM 810 O O . SER A 1 98 ? 3.325 5.663 3.181 1.00 97.19 98 SER A O 1
ATOM 812 N N . VAL A 1 99 ? 1.205 4.982 3.498 1.00 97.69 99 VAL A N 1
ATOM 813 C CA . VAL A 1 99 ? 1.080 4.256 2.226 1.00 97.69 99 VAL A CA 1
ATOM 814 C C . VAL A 1 99 ? 1.142 5.219 1.042 1.00 97.69 99 VAL A C 1
ATOM 816 O O . VAL A 1 99 ? 1.888 4.969 0.097 1.00 97.69 99 VAL A O 1
ATOM 819 N N . GLN A 1 100 ? 0.427 6.346 1.111 1.00 97.00 100 GLN A N 1
ATOM 820 C CA . GLN A 1 100 ? 0.453 7.368 0.063 1.00 97.00 100 GLN A CA 1
ATOM 821 C C . GLN A 1 100 ? 1.852 7.949 -0.141 1.00 97.00 100 GLN A C 1
ATOM 823 O O . GLN A 1 100 ? 2.311 8.003 -1.277 1.00 97.00 100 GLN A O 1
ATOM 828 N N . LEU A 1 101 ? 2.574 8.266 0.938 1.00 96.31 101 LEU A N 1
ATOM 829 C CA . LEU A 1 101 ? 3.952 8.750 0.846 1.00 96.31 101 LEU A CA 1
ATOM 830 C C . LEU A 1 101 ? 4.845 7.772 0.065 1.00 96.31 101 LEU A C 1
ATOM 832 O O . LEU A 1 101 ? 5.541 8.177 -0.864 1.00 96.31 101 LEU A O 1
ATOM 836 N N . MET A 1 102 ? 4.797 6.476 0.392 1.00 96.00 102 MET A N 1
ATOM 837 C CA . MET A 1 102 ? 5.585 5.463 -0.323 1.00 96.00 102 MET A CA 1
ATOM 838 C C . MET A 1 102 ? 5.169 5.352 -1.800 1.00 96.00 102 MET A C 1
ATOM 840 O O . MET A 1 102 ? 6.032 5.254 -2.673 1.00 96.00 102 MET A O 1
ATOM 844 N N . LYS A 1 103 ? 3.865 5.419 -2.112 1.00 95.75 103 LYS A N 1
ATOM 845 C CA . LYS A 1 103 ? 3.344 5.384 -3.497 1.00 95.75 103 LYS A CA 1
ATOM 846 C C . LYS A 1 103 ? 3.785 6.598 -4.317 1.00 95.75 103 LYS A C 1
ATOM 848 O O . LYS A 1 103 ? 4.130 6.446 -5.491 1.00 95.75 103 LYS A O 1
ATOM 853 N N . GLU A 1 104 ? 3.787 7.780 -3.710 1.00 95.31 104 GLU A N 1
ATOM 854 C CA . GLU A 1 104 ? 4.258 9.022 -4.325 1.00 95.31 104 GLU A CA 1
ATOM 855 C C . GLU A 1 104 ? 5.753 8.946 -4.641 1.00 95.31 104 GLU A C 1
ATOM 857 O O . GLU A 1 104 ? 6.152 9.256 -5.763 1.00 95.31 104 GLU A O 1
ATOM 862 N N . GLN A 1 105 ? 6.574 8.452 -3.708 1.00 92.31 105 GLN A N 1
ATOM 863 C CA . GLN A 1 105 ? 8.012 8.266 -3.937 1.00 92.31 105 GLN A CA 1
ATOM 864 C C . GLN A 1 105 ? 8.290 7.237 -5.041 1.00 92.31 105 GLN A C 1
ATOM 866 O O . GLN A 1 105 ? 9.073 7.505 -5.951 1.00 92.31 105 GLN A O 1
ATOM 871 N N . LEU A 1 106 ? 7.573 6.109 -5.041 1.00 90.12 106 LEU A N 1
ATOM 872 C CA . LEU A 1 106 ? 7.621 5.092 -6.103 1.00 90.12 106 LEU A CA 1
ATOM 873 C C . LEU A 1 106 ? 7.251 5.627 -7.493 1.00 90.12 106 LEU A C 1
ATOM 875 O O . LEU A 1 106 ? 7.700 5.085 -8.504 1.00 90.12 106 LEU A O 1
ATOM 879 N N . SER A 1 107 ? 6.395 6.647 -7.543 1.00 89.75 107 SER A N 1
ATOM 880 C CA . SER A 1 107 ? 5.905 7.264 -8.781 1.00 89.75 107 SER A CA 1
ATOM 881 C C . SER A 1 107 ? 6.643 8.562 -9.121 1.00 89.75 107 SER A C 1
ATOM 883 O O . SER A 1 107 ? 6.340 9.197 -10.132 1.00 89.75 107 SER A O 1
ATOM 885 N N . SER A 1 108 ? 7.608 8.968 -8.290 1.00 90.38 108 SER A N 1
ATOM 886 C CA . SER A 1 108 ? 8.387 10.184 -8.482 1.00 90.38 108 SER A CA 1
ATOM 887 C C . SER A 1 108 ? 9.139 10.119 -9.813 1.00 90.38 108 SER A C 1
ATOM 889 O O . SER A 1 108 ? 9.839 9.132 -10.066 1.00 90.38 108 SER A O 1
ATOM 891 N N . PRO A 1 109 ? 9.087 11.175 -10.650 1.00 80.50 109 PRO A N 1
ATOM 892 C CA . PRO A 1 109 ? 9.833 11.218 -11.906 1.00 80.50 109 PRO A CA 1
ATOM 893 C C . PRO A 1 109 ? 11.332 10.946 -11.721 1.00 80.50 109 PRO A C 1
ATOM 895 O O . PRO A 1 109 ? 11.963 10.343 -12.584 1.00 80.50 109 PRO A O 1
ATOM 898 N N . SER A 1 110 ? 11.894 11.348 -10.575 1.00 83.06 110 SER A N 1
ATOM 899 C CA . SER A 1 110 ? 13.293 11.084 -10.224 1.00 83.06 110 SER A CA 1
ATOM 900 C C . SER A 1 110 ? 13.554 9.593 -10.002 1.00 83.06 110 SER A C 1
ATOM 902 O O . SER A 1 110 ? 14.513 9.053 -10.551 1.00 83.06 110 SER A O 1
ATOM 904 N N . ALA A 1 111 ? 12.692 8.917 -9.239 1.00 82.44 111 ALA A N 1
ATOM 905 C CA . ALA A 1 111 ? 12.819 7.488 -8.965 1.00 82.44 111 ALA A CA 1
ATOM 906 C C . ALA A 1 111 ? 12.645 6.653 -10.241 1.00 82.44 111 ALA A C 1
ATOM 908 O O . ALA A 1 111 ? 13.432 5.743 -10.500 1.00 82.44 111 ALA A O 1
ATOM 909 N N . VAL A 1 112 ? 11.673 7.016 -11.085 1.00 83.19 112 VAL A N 1
ATOM 910 C CA . VAL A 1 112 ? 11.450 6.364 -12.383 1.00 83.19 112 VAL A CA 1
ATOM 911 C C . VAL A 1 112 ? 12.665 6.543 -13.295 1.00 83.19 112 VAL A C 1
ATOM 913 O O . VAL A 1 112 ? 13.189 5.558 -13.810 1.00 83.19 112 VAL A O 1
ATOM 916 N N . ALA A 1 113 ? 13.185 7.767 -13.435 1.00 82.56 113 ALA A N 1
ATOM 917 C CA . ALA A 1 113 ? 14.364 8.028 -14.261 1.00 82.56 113 ALA A CA 1
ATOM 918 C C . ALA A 1 113 ? 15.622 7.295 -13.754 1.00 82.56 113 ALA A C 1
ATOM 920 O O . ALA A 1 113 ? 16.435 6.817 -14.551 1.00 82.56 113 ALA A O 1
ATOM 921 N N . GLN A 1 114 ? 15.797 7.182 -12.433 1.00 81.50 114 GLN A N 1
ATOM 922 C CA . GLN A 1 114 ? 16.897 6.422 -11.834 1.00 81.50 114 GLN A CA 1
ATOM 923 C C . GLN A 1 114 ? 16.755 4.918 -12.083 1.00 81.50 114 GLN A C 1
ATOM 925 O O . GLN A 1 114 ? 17.727 4.282 -12.501 1.00 81.50 114 GLN A O 1
ATOM 930 N N . ALA A 1 115 ? 15.554 4.364 -11.913 1.00 80.31 115 ALA A N 1
ATOM 931 C CA . ALA A 1 115 ? 15.268 2.966 -12.215 1.00 80.31 115 ALA A CA 1
ATOM 932 C C . ALA A 1 115 ? 15.506 2.650 -13.702 1.00 80.31 115 ALA A C 1
ATOM 934 O O . ALA A 1 115 ? 16.179 1.673 -14.028 1.00 80.31 115 ALA A O 1
ATOM 935 N N . GLU A 1 116 ? 15.052 3.514 -14.618 1.00 81.81 116 GLU A N 1
ATOM 936 C CA . GLU A 1 116 ? 15.300 3.380 -16.059 1.00 81.81 116 GLU A CA 1
ATOM 937 C C . GLU A 1 116 ? 16.793 3.442 -16.403 1.00 81.81 116 GLU A C 1
ATOM 939 O O . GLU A 1 116 ? 17.288 2.639 -17.202 1.00 81.81 116 GLU A O 1
ATOM 944 N N . LYS A 1 117 ? 17.541 4.364 -15.783 1.00 80.88 117 LYS A N 1
ATOM 945 C CA . LYS A 1 117 ? 18.995 4.470 -15.960 1.00 80.88 117 LYS A CA 1
ATOM 946 C C . LYS A 1 117 ? 19.704 3.199 -15.495 1.00 80.88 117 LYS A C 1
ATOM 948 O O . LYS A 1 117 ? 20.572 2.708 -16.222 1.00 80.88 117 LYS A O 1
ATOM 953 N N . LYS A 1 118 ? 19.331 2.652 -14.334 1.00 75.50 118 LYS A N 1
ATOM 954 C CA . LYS A 1 118 ? 19.883 1.391 -13.819 1.00 75.50 118 LYS A CA 1
ATOM 955 C C . LYS A 1 118 ? 19.525 0.207 -14.707 1.00 75.50 118 LYS A C 1
ATOM 957 O O . LYS A 1 118 ? 20.414 -0.564 -15.060 1.00 75.50 118 LYS A O 1
ATOM 962 N N . ASN A 1 119 ? 18.285 0.131 -15.185 1.00 73.56 119 ASN A N 1
ATOM 963 C CA . ASN A 1 119 ? 17.874 -0.888 -16.150 1.00 73.56 119 ASN A CA 1
ATOM 964 C C . ASN A 1 119 ? 18.686 -0.809 -17.448 1.00 73.56 119 ASN A C 1
ATOM 966 O O . ASN A 1 119 ? 19.147 -1.828 -17.966 1.00 73.56 119 ASN A O 1
ATOM 970 N N . LYS A 1 120 ? 18.947 0.402 -17.950 1.00 73.12 120 LYS A N 1
ATOM 971 C CA . LYS A 1 120 ? 19.783 0.606 -19.138 1.00 73.12 120 LYS A CA 1
ATOM 972 C C . LYS A 1 120 ? 21.250 0.242 -18.889 1.00 73.12 120 LYS A C 1
ATOM 974 O O . LYS A 1 120 ? 21.879 -0.331 -19.777 1.00 73.12 120 LYS A O 1
ATOM 979 N N . GLN A 1 121 ? 21.798 0.546 -17.711 1.00 69.44 121 GLN A N 1
ATOM 980 C CA . GLN A 1 121 ? 23.170 0.186 -17.333 1.00 69.44 121 GLN A CA 1
ATOM 981 C C . GLN A 1 121 ? 23.350 -1.323 -17.146 1.00 69.44 121 GLN A C 1
ATOM 983 O O . GLN A 1 121 ? 24.306 -1.867 -17.691 1.00 69.44 121 GLN A O 1
ATOM 988 N N . ALA A 1 122 ? 22.419 -2.012 -16.481 1.00 65.44 122 ALA A N 1
ATOM 989 C CA . ALA A 1 122 ? 22.428 -3.471 -16.368 1.00 65.44 122 ALA A CA 1
ATOM 990 C C . ALA A 1 122 ? 22.377 -4.135 -17.754 1.00 65.44 122 ALA A C 1
ATOM 992 O O . ALA A 1 122 ? 23.118 -5.074 -18.036 1.00 65.44 122 ALA A O 1
ATOM 993 N N . LEU A 1 123 ? 21.577 -3.574 -18.668 1.00 64.12 123 LEU A N 1
ATOM 994 C CA . LEU A 1 123 ? 21.517 -4.036 -20.048 1.00 64.12 123 LEU A CA 1
ATOM 995 C C . LEU A 1 123 ? 22.854 -3.798 -20.783 1.00 64.12 123 LEU A C 1
ATOM 997 O O . LEU A 1 123 ? 23.314 -4.675 -21.508 1.00 64.12 123 LEU A O 1
ATOM 1001 N N . LEU A 1 124 ? 23.491 -2.629 -20.613 1.00 63.16 124 LEU A N 1
ATOM 1002 C CA . LEU A 1 124 ? 24.783 -2.240 -21.224 1.00 63.16 124 LEU A CA 1
ATOM 1003 C C . LEU A 1 124 ? 26.017 -2.922 -20.616 1.00 63.16 124 LEU A C 1
ATOM 1005 O O . LEU A 1 124 ? 27.035 -3.006 -21.302 1.00 63.16 124 LEU A O 1
ATOM 1009 N N . GLY A 1 125 ? 25.922 -3.440 -19.390 1.00 52.75 125 GLY A N 1
ATOM 1010 C CA . GLY A 1 125 ? 26.941 -4.290 -18.769 1.00 52.75 125 GLY A CA 1
ATOM 1011 C C . GLY A 1 125 ? 27.088 -5.652 -19.457 1.00 52.75 125 GLY A C 1
ATOM 1012 O O . GLY A 1 125 ? 28.182 -6.211 -19.480 1.00 52.75 125 GLY A O 1
ATOM 1013 N N . ALA A 1 126 ? 26.029 -6.146 -20.112 1.00 53.72 126 ALA A N 1
ATOM 1014 C CA . ALA A 1 126 ? 26.137 -7.203 -21.111 1.00 53.72 126 ALA A CA 1
ATOM 1015 C C . ALA A 1 126 ? 26.674 -6.578 -22.406 1.00 53.72 126 ALA A C 1
ATOM 1017 O O . ALA A 1 126 ? 25.978 -5.803 -23.074 1.00 53.72 126 ALA A O 1
ATOM 1018 N N . THR A 1 127 ? 27.947 -6.855 -22.701 1.00 47.75 127 THR A N 1
ATOM 1019 C CA . THR A 1 127 ? 28.724 -6.205 -23.761 1.00 47.75 127 THR A CA 1
ATOM 1020 C C . THR A 1 127 ? 27.915 -5.986 -25.046 1.00 47.75 127 THR A C 1
ATOM 1022 O O . THR A 1 127 ? 27.228 -6.875 -25.548 1.00 47.75 127 THR A O 1
ATOM 1025 N N . ALA A 1 128 ? 28.039 -4.792 -25.630 1.00 50.66 128 ALA A N 1
ATOM 1026 C CA . ALA A 1 128 ? 27.423 -4.431 -26.910 1.00 50.66 128 ALA A CA 1
ATOM 1027 C C . ALA A 1 128 ? 27.803 -5.369 -28.082 1.00 50.66 128 ALA A C 1
ATOM 1029 O O . ALA A 1 128 ? 27.206 -5.278 -29.152 1.00 50.66 128 ALA A O 1
ATOM 1030 N N . LYS A 1 129 ? 28.765 -6.282 -27.879 1.00 51.16 129 LYS A N 1
ATOM 1031 C CA . LYS A 1 129 ? 29.181 -7.307 -28.838 1.00 51.16 129 LYS A CA 1
ATOM 1032 C C . LYS A 1 129 ? 28.169 -8.454 -28.981 1.00 51.16 129 LYS A C 1
ATOM 1034 O O . LYS A 1 129 ? 28.024 -8.958 -30.087 1.00 51.16 129 LYS A O 1
ATOM 1039 N N . ASP A 1 130 ? 27.426 -8.805 -27.928 1.00 51.47 130 ASP A N 1
ATOM 1040 C CA . ASP A 1 130 ? 26.456 -9.917 -27.981 1.00 51.47 130 ASP A CA 1
ATOM 1041 C C . ASP A 1 130 ? 25.080 -9.501 -28.512 1.00 51.47 130 ASP A C 1
ATOM 1043 O O . ASP A 1 130 ? 24.364 -10.298 -29.118 1.00 51.47 130 ASP A O 1
ATOM 1047 N N . ARG A 1 131 ? 24.692 -8.231 -28.345 1.00 49.09 131 ARG A N 1
ATOM 1048 C CA . ARG A 1 131 ? 23.348 -7.777 -28.740 1.00 49.09 131 ARG A CA 1
ATOM 1049 C C . ARG A 1 131 ? 23.180 -7.552 -30.242 1.00 49.09 131 ARG A C 1
ATOM 1051 O O . ARG A 1 131 ? 22.076 -7.733 -30.740 1.00 49.09 131 ARG A O 1
ATOM 1058 N N . TYR A 1 132 ? 24.249 -7.256 -30.979 1.00 48.31 132 TYR A N 1
ATOM 1059 C CA . TYR A 1 132 ? 24.180 -7.229 -32.446 1.00 48.31 132 TYR A CA 1
ATOM 1060 C C . TYR A 1 132 ? 24.211 -8.631 -33.069 1.00 48.31 132 TYR A C 1
ATOM 1062 O O . TYR A 1 132 ? 23.565 -8.843 -34.086 1.00 48.31 132 TYR A O 1
ATOM 1070 N N . ALA A 1 133 ? 24.849 -9.612 -32.422 1.00 53.69 133 ALA A N 1
ATOM 1071 C CA . ALA A 1 133 ? 24.893 -10.986 -32.923 1.00 53.69 133 ALA A CA 1
ATOM 1072 C C . ALA A 1 133 ? 23.544 -11.732 -32.802 1.00 53.69 133 ALA A C 1
ATOM 1074 O O . ALA A 1 133 ? 23.288 -12.652 -33.572 1.00 53.69 133 ALA A O 1
ATOM 1075 N N . GLY A 1 134 ? 22.678 -11.345 -31.853 1.00 53.94 134 GLY A N 1
ATOM 1076 C CA . GLY A 1 134 ? 21.384 -12.002 -31.606 1.00 53.94 134 GLY A CA 1
ATOM 1077 C C . GLY A 1 134 ? 20.154 -11.329 -32.235 1.00 53.94 134 GLY A C 1
ATOM 1078 O O . GLY A 1 134 ? 19.158 -12.007 -32.489 1.00 53.94 134 GLY A O 1
ATOM 1079 N N . LEU A 1 135 ? 20.199 -10.019 -32.517 1.00 52.41 135 LEU A N 1
ATOM 1080 C CA . LEU A 1 135 ? 19.079 -9.320 -33.166 1.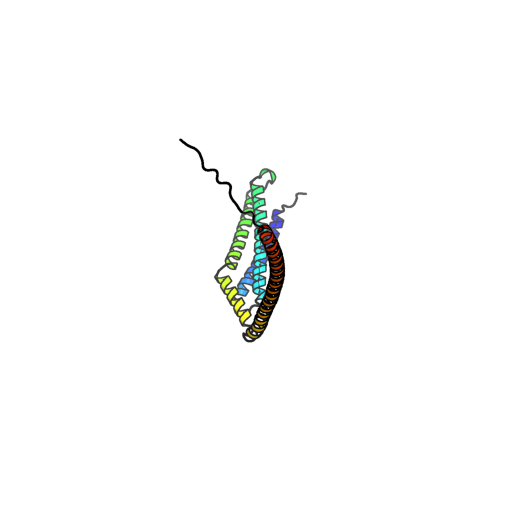00 52.41 135 LEU A CA 1
ATOM 1081 C C . LEU A 1 135 ? 19.014 -9.581 -34.678 1.00 52.41 135 LEU A C 1
ATOM 1083 O O . LEU A 1 135 ? 17.917 -9.699 -35.222 1.00 52.41 135 LEU A O 1
ATOM 1087 N N . GLU A 1 136 ? 20.157 -9.714 -35.352 1.00 53.59 136 GLU A N 1
ATOM 1088 C CA . GLU A 1 136 ? 20.215 -9.982 -36.797 1.00 53.59 136 GLU A CA 1
ATOM 1089 C C . GLU A 1 136 ? 19.541 -11.314 -37.189 1.00 53.59 136 GLU A C 1
ATOM 1091 O O . GLU A 1 136 ? 18.668 -11.297 -38.059 1.00 53.59 136 GLU A O 1
ATOM 1096 N N . PRO A 1 137 ? 19.816 -12.453 -36.520 1.00 56.06 137 PRO A N 1
ATOM 1097 C CA . PRO A 1 137 ? 19.185 -13.731 -36.854 1.00 56.06 137 PRO A CA 1
ATOM 1098 C C . PRO A 1 137 ? 17.671 -13.746 -36.614 1.00 56.06 137 PRO A C 1
ATOM 1100 O O . PRO A 1 137 ? 16.928 -14.329 -37.402 1.00 56.06 137 PRO A O 1
ATOM 1103 N N . HIS A 1 138 ? 17.188 -13.103 -35.544 1.00 56.03 138 HIS A N 1
ATOM 1104 C CA . HIS A 1 138 ? 15.759 -13.093 -35.218 1.00 56.03 138 HIS A CA 1
ATOM 1105 C C . HIS A 1 138 ? 14.963 -12.162 -36.140 1.00 56.03 138 HIS A C 1
ATOM 1107 O O . HIS A 1 138 ? 13.858 -12.506 -36.555 1.00 56.03 138 HIS A O 1
ATOM 1113 N N . LEU A 1 139 ? 15.523 -11.003 -36.506 1.00 58.47 139 LEU A N 1
ATOM 1114 C CA . LEU A 1 139 ? 14.900 -10.100 -37.474 1.00 58.47 139 LEU A CA 1
ATOM 1115 C C . LEU A 1 139 ? 14.865 -10.721 -38.873 1.00 58.47 139 LEU A C 1
ATOM 1117 O O . LEU A 1 139 ? 13.830 -10.655 -39.530 1.00 58.47 139 LEU A O 1
ATOM 1121 N N . VAL A 1 140 ? 15.941 -11.390 -39.299 1.00 60.84 140 VAL A N 1
ATOM 1122 C CA . VAL A 1 140 ? 15.978 -12.117 -40.578 1.00 60.84 140 VAL A CA 1
ATOM 1123 C C . VAL A 1 140 ? 15.008 -13.304 -40.570 1.00 60.84 140 VAL A C 1
ATOM 1125 O O . VAL A 1 140 ? 14.310 -13.515 -41.559 1.00 60.84 140 VAL A O 1
ATOM 1128 N N . SER A 1 141 ? 14.886 -14.036 -39.458 1.00 66.50 141 SER A N 1
ATOM 1129 C CA . SER A 1 141 ? 13.938 -15.154 -39.312 1.00 66.50 141 SER A CA 1
ATOM 1130 C C . SER A 1 141 ? 12.474 -14.697 -39.332 1.00 66.50 141 SER A C 1
ATOM 1132 O O . SER A 1 141 ? 11.663 -15.249 -40.076 1.00 66.50 141 SER A O 1
ATOM 1134 N N . ALA A 1 142 ? 12.131 -13.641 -38.587 1.00 63.50 142 ALA A N 1
ATOM 1135 C CA . ALA A 1 142 ? 10.777 -13.088 -38.577 1.00 63.50 142 ALA A CA 1
ATOM 1136 C C . ALA A 1 142 ? 10.382 -12.513 -39.948 1.00 63.50 142 ALA A C 1
ATOM 1138 O O . ALA A 1 142 ? 9.261 -12.727 -40.404 1.00 63.50 142 ALA A O 1
ATOM 1139 N N . ASN A 1 143 ? 1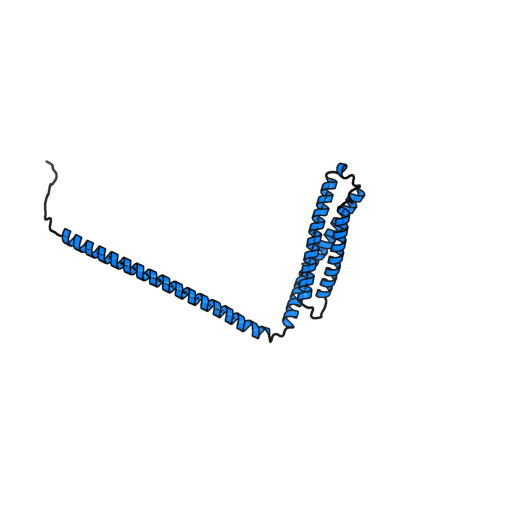1.315 -11.839 -40.630 1.00 68.88 143 ASN A N 1
ATOM 1140 C CA . ASN A 1 143 ? 11.088 -11.313 -41.975 1.00 68.88 143 ASN A CA 1
ATOM 1141 C C . ASN A 1 143 ? 10.944 -12.449 -43.003 1.00 68.88 143 ASN A C 1
ATOM 1143 O O . ASN A 1 143 ? 10.022 -12.426 -43.810 1.00 68.88 143 ASN A O 1
ATOM 1147 N N . SER A 1 144 ? 11.767 -13.500 -42.905 1.00 72.19 144 SER A N 1
ATOM 1148 C CA . SER A 1 144 ? 11.665 -14.686 -43.771 1.00 72.19 144 SER A CA 1
ATOM 1149 C C . SER A 1 144 ? 10.332 -15.414 -43.593 1.00 72.19 144 SER A C 1
ATOM 1151 O O . SER A 1 144 ? 9.697 -15.772 -44.580 1.00 72.19 144 SER A O 1
ATOM 1153 N N . ARG A 1 145 ? 9.868 -15.583 -42.348 1.00 76.31 145 ARG A N 1
ATOM 1154 C CA . ARG A 1 145 ? 8.570 -16.208 -42.062 1.00 76.31 145 ARG A CA 1
ATOM 1155 C C . ARG A 1 145 ? 7.407 -15.376 -42.605 1.00 76.31 145 ARG A C 1
ATOM 1157 O O . ARG A 1 145 ? 6.501 -15.939 -43.203 1.00 76.31 145 ARG A O 1
ATOM 1164 N N . TYR A 1 146 ? 7.459 -14.055 -42.439 1.00 77.62 146 TYR A N 1
ATOM 1165 C CA . TYR A 1 146 ? 6.441 -13.148 -42.970 1.00 77.62 146 TYR A CA 1
ATOM 1166 C C . TYR A 1 146 ? 6.404 -13.153 -44.507 1.00 77.62 146 TYR A C 1
ATOM 1168 O O . TYR A 1 146 ? 5.329 -13.220 -45.095 1.00 77.62 146 TYR A O 1
ATOM 1176 N N . ILE A 1 147 ? 7.568 -13.140 -45.168 1.00 79.75 147 ILE A N 1
ATOM 1177 C CA . ILE A 1 147 ? 7.662 -13.232 -46.633 1.00 79.75 147 ILE A CA 1
ATOM 1178 C C . ILE A 1 147 ? 7.098 -14.567 -47.128 1.00 79.75 147 ILE A C 1
ATOM 1180 O O . ILE A 1 147 ? 6.339 -14.580 -48.095 1.00 79.75 147 ILE A O 1
ATOM 1184 N N . GLN A 1 148 ? 7.431 -15.676 -46.464 1.00 82.38 148 GLN A N 1
ATOM 1185 C CA . GLN A 1 148 ? 6.926 -16.995 -46.838 1.00 82.38 148 GLN A CA 1
ATOM 1186 C C . GLN A 1 148 ? 5.401 -17.083 -46.681 1.00 82.38 148 GLN A C 1
ATOM 1188 O O . GLN A 1 148 ? 4.720 -17.538 -47.595 1.00 82.38 148 GLN A O 1
ATOM 1193 N N . GLU A 1 149 ? 4.857 -16.579 -45.572 1.00 82.12 149 GLU A N 1
ATOM 1194 C CA . GLU A 1 149 ? 3.412 -16.545 -45.326 1.00 82.12 149 GLU A CA 1
ATOM 1195 C C . GLU A 1 149 ? 2.675 -15.685 -46.369 1.00 82.12 149 GLU A C 1
ATOM 1197 O O . GLU A 1 149 ? 1.631 -16.083 -46.883 1.00 82.12 149 GLU A O 1
ATOM 1202 N N . GLN A 1 150 ? 3.248 -14.541 -46.766 1.00 81.94 150 GLN A N 1
ATOM 1203 C CA . GLN A 1 150 ? 2.697 -13.719 -47.850 1.00 81.94 150 GLN A CA 1
ATOM 1204 C C . GLN A 1 150 ? 2.774 -14.404 -49.223 1.00 81.94 150 GLN A C 1
ATOM 1206 O O . GLN A 1 150 ? 1.854 -14.263 -50.031 1.00 81.94 150 GLN A O 1
ATOM 1211 N N . GLN A 1 151 ? 3.837 -15.163 -49.495 1.00 82.25 151 GLN A N 1
ATOM 1212 C CA . GLN A 1 151 ? 3.990 -15.901 -50.749 1.00 82.25 151 GLN A CA 1
ATOM 1213 C C . GLN A 1 151 ? 2.991 -17.064 -50.857 1.00 82.25 151 GLN A C 1
ATOM 1215 O O . GLN A 1 151 ? 2.398 -17.264 -51.919 1.00 82.25 151 GLN A O 1
ATOM 1220 N N . GLU A 1 152 ? 2.756 -17.791 -49.762 1.00 84.06 152 GLU A N 1
ATOM 1221 C CA . GLU A 1 152 ? 1.720 -18.830 -49.682 1.00 84.06 152 GLU A CA 1
ATOM 1222 C C . GLU A 1 152 ? 0.318 -18.228 -49.864 1.00 84.06 152 GLU A C 1
ATOM 1224 O O . GLU A 1 152 ? -0.493 -18.747 -50.633 1.00 84.06 152 GLU A O 1
ATOM 1229 N N . GLN A 1 153 ? 0.049 -17.075 -49.245 1.00 82.38 153 GLN A N 1
ATOM 1230 C CA . GLN A 1 153 ? -1.230 -16.383 -49.394 1.00 82.38 153 GLN A CA 1
ATOM 1231 C C . GLN A 1 153 ? -1.474 -15.909 -50.837 1.00 82.38 153 GLN A C 1
ATOM 1233 O O . GLN A 1 153 ? -2.585 -16.047 -51.350 1.00 82.38 153 GLN A O 1
ATOM 1238 N N . GLN A 1 154 ? -0.446 -15.399 -51.526 1.00 76.88 154 GLN A N 1
ATOM 1239 C CA . GLN A 1 154 ? -0.557 -15.033 -52.943 1.00 76.88 154 GLN A CA 1
ATOM 1240 C C . GLN A 1 154 ? -0.811 -16.241 -53.853 1.00 76.88 154 GLN A C 1
ATOM 1242 O O . GLN A 1 154 ? -1.565 -16.107 -54.816 1.00 76.88 154 GLN A O 1
ATOM 1247 N N . GLN A 1 155 ? -0.248 -17.418 -53.554 1.00 83.12 155 GLN A N 1
ATOM 1248 C CA . GLN A 1 155 ? -0.548 -18.636 -54.318 1.00 83.12 155 GLN A CA 1
ATOM 1249 C C . GLN A 1 155 ? -2.010 -19.067 -54.172 1.00 83.12 155 GLN A C 1
ATOM 1251 O O . GLN A 1 155 ? -2.628 -19.433 -55.169 1.00 83.12 155 GLN A O 1
ATOM 1256 N N . LEU A 1 156 ? -2.579 -18.976 -52.967 1.00 83.25 156 LEU A N 1
ATOM 1257 C CA . LEU A 1 156 ? -3.993 -19.293 -52.739 1.00 83.25 156 LEU A CA 1
ATOM 1258 C C . LEU A 1 156 ? -4.921 -18.333 -53.493 1.00 83.25 156 LEU A C 1
ATOM 1260 O O . LEU A 1 156 ? -5.886 -18.769 -54.111 1.00 83.25 156 LEU A O 1
ATOM 1264 N N . ILE A 1 157 ? -4.599 -17.036 -53.495 1.00 81.12 157 ILE A N 1
ATOM 1265 C CA . ILE A 1 157 ? -5.370 -16.027 -54.235 1.00 81.12 157 ILE A CA 1
ATOM 1266 C C . ILE A 1 157 ? -5.300 -16.275 -55.749 1.00 81.12 157 ILE A C 1
ATOM 1268 O O . ILE A 1 157 ? -6.296 -16.093 -56.442 1.00 81.12 157 ILE A O 1
ATOM 1272 N N . MET A 1 158 ? -4.143 -16.692 -56.270 1.00 79.31 158 MET A N 1
ATOM 1273 C CA . MET A 1 158 ? -3.996 -17.023 -57.689 1.00 79.31 158 MET A CA 1
ATOM 1274 C C . MET A 1 158 ? -4.802 -18.275 -58.069 1.00 79.31 158 MET A C 1
ATOM 1276 O O . MET A 1 158 ? -5.448 -18.277 -59.110 1.00 79.31 158 MET A O 1
ATOM 1280 N N . GLN A 1 159 ? -4.821 -19.302 -57.213 1.00 81.06 159 GLN A N 1
ATOM 1281 C CA . GLN A 1 159 ? -5.635 -20.504 -57.435 1.00 81.06 159 GLN A CA 1
ATOM 1282 C C . GLN A 1 159 ? -7.139 -20.202 -57.421 1.00 81.06 159 GLN A C 1
ATOM 1284 O O . GLN A 1 159 ? -7.851 -20.665 -58.307 1.00 81.06 159 GLN A O 1
ATOM 1289 N N . ASP A 1 160 ? -7.612 -19.387 -56.471 1.00 79.25 160 ASP A N 1
ATOM 1290 C CA . ASP A 1 160 ? -9.022 -18.970 -56.412 1.00 79.25 160 ASP A CA 1
ATOM 1291 C C . ASP A 1 160 ? -9.422 -18.166 -57.662 1.00 79.25 160 ASP A C 1
ATOM 1293 O O . ASP A 1 160 ? -10.494 -18.367 -58.231 1.00 79.25 160 ASP A O 1
ATOM 1297 N N . GLN A 1 161 ? -8.528 -17.301 -58.153 1.00 75.50 161 GLN A N 1
ATOM 1298 C CA . GLN A 1 161 ? -8.757 -16.566 -59.399 1.00 75.50 161 GLN A CA 1
ATOM 1299 C C . GLN A 1 161 ? -8.795 -17.479 -60.631 1.00 75.50 161 GLN A C 1
ATOM 1301 O O . GLN A 1 161 ? -9.635 -17.257 -61.504 1.00 75.50 161 GLN A O 1
ATOM 1306 N N . ASP A 1 162 ? -7.944 -18.505 -60.712 1.00 77.94 162 ASP A N 1
ATOM 1307 C CA . ASP A 1 162 ? -7.979 -19.480 -61.810 1.00 77.94 162 ASP A CA 1
ATOM 1308 C C . ASP A 1 162 ? -9.288 -20.294 -61.802 1.00 77.94 162 ASP A C 1
ATOM 1310 O O . ASP A 1 162 ? -9.898 -20.489 -62.857 1.00 77.94 162 ASP A O 1
ATOM 1314 N N . GLU A 1 163 ? -9.781 -20.694 -60.625 1.00 77.69 163 GLU A N 1
ATOM 1315 C CA . GLU A 1 163 ? -11.073 -21.383 -60.484 1.00 77.69 163 GLU A CA 1
ATOM 1316 C C . GLU A 1 163 ? -12.246 -20.476 -60.905 1.00 77.69 163 GLU A C 1
ATOM 1318 O O . GLU A 1 163 ? -13.154 -20.896 -61.633 1.00 77.69 163 GLU A O 1
ATOM 1323 N N . GLN A 1 164 ? -12.201 -19.190 -60.538 1.00 72.62 164 GLN A N 1
ATOM 1324 C CA . GLN A 1 164 ? -13.190 -18.212 -60.999 1.00 72.62 164 GLN A CA 1
ATOM 1325 C C . GLN A 1 164 ? -13.134 -17.994 -62.517 1.00 72.62 164 GLN A C 1
ATOM 1327 O O . GLN A 1 164 ? -14.184 -17.856 -63.153 1.00 72.62 164 GLN A O 1
ATOM 1332 N N . LEU A 1 165 ? -11.945 -17.995 -63.128 1.00 75.81 165 LEU A N 1
ATOM 1333 C CA . LEU A 1 165 ? -11.810 -17.905 -64.582 1.00 75.81 165 LEU A CA 1
ATOM 1334 C C . LEU A 1 165 ? -12.417 -19.129 -65.277 1.00 75.81 165 LEU A C 1
ATOM 1336 O O . LEU A 1 165 ? -13.128 -18.956 -66.270 1.00 75.81 165 LEU A O 1
ATOM 1340 N N . GLU A 1 166 ? -12.231 -20.342 -64.748 1.00 77.56 166 GLU A N 1
ATOM 1341 C CA . GLU A 1 166 ? -12.872 -21.548 -65.288 1.00 77.56 166 GLU A CA 1
ATOM 1342 C C . GLU A 1 166 ? -14.406 -21.428 -65.252 1.00 77.56 166 GLU A C 1
ATOM 1344 O O . GLU A 1 166 ? -15.072 -21.631 -66.275 1.00 77.56 166 GLU A O 1
ATOM 1349 N N . LEU A 1 167 ? -14.976 -20.980 -64.130 1.00 75.56 167 LEU A N 1
ATOM 1350 C CA . LEU A 1 167 ? -16.421 -20.764 -63.994 1.00 75.56 167 LEU A CA 1
ATOM 1351 C C . LEU A 1 167 ? -16.957 -19.713 -64.984 1.00 75.56 167 LEU A C 1
ATOM 1353 O O . LEU A 1 167 ? -18.021 -19.894 -65.596 1.00 75.56 167 LEU A O 1
ATOM 1357 N N . VAL A 1 168 ? -16.212 -18.623 -65.189 1.00 76.12 168 VAL A N 1
ATOM 1358 C CA . VAL A 1 168 ? -16.548 -17.592 -66.181 1.00 76.12 168 VAL A CA 1
ATOM 1359 C C . VAL A 1 168 ? -16.476 -18.162 -67.600 1.00 76.12 168 VAL A C 1
ATOM 1361 O O . VAL A 1 168 ? -17.382 -17.907 -68.396 1.00 76.12 168 VAL A O 1
ATOM 1364 N N . THR A 1 169 ? -15.479 -18.990 -67.934 1.00 73.69 169 THR A N 1
ATOM 1365 C CA . THR A 1 169 ? -15.416 -19.635 -69.260 1.00 73.69 169 THR A CA 1
ATOM 1366 C C . THR A 1 169 ? -16.569 -20.610 -69.505 1.00 73.69 169 THR A C 1
ATOM 1368 O O . THR A 1 169 ? -17.124 -20.632 -70.609 1.00 73.69 169 THR A O 1
ATOM 1371 N N . GLY A 1 170 ? -17.002 -21.355 -68.482 1.00 75.00 170 GLY A N 1
ATOM 1372 C CA . GLY A 1 170 ? -18.204 -22.188 -68.549 1.00 75.00 170 GLY A CA 1
ATOM 1373 C C . GLY A 1 170 ? -19.456 -21.357 -68.832 1.00 75.00 170 GLY A C 1
ATOM 1374 O O . GLY A 1 170 ? -20.238 -21.683 -69.726 1.00 75.00 170 GLY A O 1
ATOM 1375 N N . SER A 1 171 ? -19.591 -20.219 -68.150 1.00 74.38 171 SER A N 1
ATOM 1376 C CA . SER A 1 171 ? -20.703 -19.280 -68.344 1.00 74.38 171 SER A CA 1
ATOM 1377 C C . SER A 1 171 ? -20.698 -18.647 -69.743 1.00 74.38 171 SER A C 1
ATOM 1379 O O . SER A 1 171 ? -21.752 -18.516 -70.367 1.00 74.38 171 SER A O 1
ATOM 1381 N N . ILE A 1 172 ? -19.520 -18.323 -70.291 1.00 78.81 172 ILE A N 1
ATOM 1382 C CA . ILE A 1 172 ? -19.367 -17.839 -71.674 1.00 78.81 172 ILE A CA 1
ATOM 1383 C C . ILE A 1 172 ? -19.770 -18.919 -72.685 1.00 78.81 172 ILE A C 1
ATOM 1385 O O . ILE A 1 172 ? -20.394 -18.603 -73.698 1.00 78.81 172 ILE A O 1
ATOM 1389 N N . ARG A 1 173 ? -19.460 -20.195 -72.425 1.00 76.00 173 ARG A N 1
ATOM 1390 C CA . ARG A 1 173 ? -19.879 -21.305 -73.294 1.00 76.00 173 ARG A CA 1
ATOM 1391 C C . ARG A 1 173 ? -21.398 -21.469 -73.304 1.00 76.00 173 ARG A C 1
ATOM 1393 O O . ARG A 1 173 ? -21.975 -21.614 -74.375 1.00 76.00 173 ARG A O 1
ATOM 1400 N N . VAL A 1 174 ? -22.039 -21.354 -72.142 1.00 78.44 174 VAL A N 1
ATOM 1401 C CA . VAL A 1 174 ? -23.505 -21.365 -72.026 1.00 78.44 174 VAL A CA 1
ATOM 1402 C C . VAL A 1 174 ? -24.129 -20.170 -72.754 1.00 78.44 174 VAL A C 1
ATOM 1404 O O . VAL A 1 174 ? -25.077 -20.353 -73.513 1.00 78.44 174 VAL A O 1
ATOM 1407 N N . LEU A 1 175 ? -23.577 -18.961 -72.597 1.00 78.62 175 LEU A N 1
ATOM 1408 C CA . LEU A 1 175 ? -24.025 -17.777 -73.342 1.00 78.62 175 LEU A CA 1
ATOM 1409 C C . LEU A 1 175 ? -23.843 -17.935 -74.855 1.00 78.62 175 LEU A C 1
ATOM 1411 O O . LEU A 1 175 ? -24.710 -17.516 -75.616 1.00 78.62 175 LEU A O 1
ATOM 1415 N N . LYS A 1 176 ? -22.745 -18.551 -75.306 1.00 81.06 176 LYS A N 1
ATOM 1416 C CA . LYS A 1 176 ? -22.520 -18.857 -76.724 1.00 81.06 176 LYS A CA 1
ATOM 1417 C C . LYS A 1 176 ? -23.564 -19.839 -77.256 1.00 81.06 176 LYS A C 1
ATOM 1419 O O . LYS A 1 176 ? -24.093 -19.606 -78.337 1.00 81.06 176 LYS A O 1
ATOM 1424 N N . ASP A 1 177 ? -23.884 -20.888 -76.502 1.00 82.00 177 ASP A N 1
ATOM 1425 C CA . ASP A 1 177 ? -24.906 -21.865 -76.887 1.00 82.00 177 ASP A CA 1
ATOM 1426 C C . ASP A 1 177 ? -26.307 -21.233 -76.918 1.00 82.00 177 ASP A C 1
ATOM 1428 O O . ASP A 1 177 ? -27.069 -21.479 -77.851 1.00 82.00 177 ASP A O 1
ATOM 1432 N N . MET A 1 178 ? -26.638 -20.370 -75.949 1.00 76.19 178 MET A N 1
ATOM 1433 C CA . MET A 1 178 ? -27.888 -19.600 -75.962 1.00 76.19 178 MET A CA 1
ATOM 1434 C C . MET A 1 178 ? -27.940 -18.628 -77.142 1.00 76.19 178 MET A C 1
ATOM 1436 O O . MET A 1 178 ? -28.952 -18.567 -77.824 1.00 76.19 178 MET A O 1
ATOM 1440 N N . SER A 1 179 ? -26.852 -17.906 -77.421 1.00 81.12 179 SER A N 1
ATOM 1441 C CA . SER A 1 179 ? -26.755 -16.992 -78.566 1.00 81.12 179 SER A CA 1
ATOM 1442 C C . SER A 1 179 ? -26.892 -17.727 -79.901 1.00 81.12 179 SER A C 1
ATOM 1444 O O . SER A 1 179 ? -27.594 -17.251 -80.785 1.00 81.12 179 SER A O 1
ATOM 1446 N N . SER A 1 180 ? -26.296 -18.919 -80.031 1.00 81.31 180 SER A N 1
ATOM 1447 C CA . SER A 1 180 ? -26.459 -19.763 -81.220 1.00 81.31 180 SER A CA 1
ATOM 1448 C C . SER A 1 180 ? -27.911 -20.192 -81.400 1.00 81.31 180 SER A C 1
ATOM 1450 O O . SER A 1 180 ? -28.442 -20.036 -82.488 1.00 81.31 180 SER A O 1
ATOM 1452 N N . ARG A 1 181 ? -28.573 -20.659 -80.331 1.00 78.75 181 ARG A N 1
ATOM 1453 C CA . ARG A 1 181 ? -29.993 -21.044 -80.386 1.00 78.75 181 ARG A CA 1
ATOM 1454 C C . ARG A 1 181 ? -30.908 -19.864 -80.688 1.00 78.75 181 ARG A C 1
ATOM 1456 O O . ARG A 1 181 ? -31.832 -20.016 -81.467 1.00 78.75 181 ARG A O 1
ATOM 1463 N N . ILE A 1 182 ? -30.635 -18.691 -80.114 1.00 75.88 182 ILE A N 1
ATOM 1464 C CA . ILE A 1 182 ? -31.361 -17.458 -80.442 1.00 75.88 182 ILE A CA 1
ATOM 1465 C C . ILE A 1 182 ? -31.130 -17.081 -81.910 1.00 75.88 182 ILE A C 1
ATOM 1467 O O . ILE A 1 182 ? -32.064 -16.637 -82.562 1.00 75.88 182 ILE A O 1
ATOM 1471 N N . GLY A 1 183 ? -29.917 -17.257 -82.441 1.00 77.81 183 GLY A N 1
ATOM 1472 C CA . GLY A 1 183 ? -29.616 -17.056 -83.860 1.00 77.81 183 GLY A CA 1
ATOM 1473 C C . GLY A 1 183 ? -30.408 -18.006 -84.756 1.00 77.81 183 GLY A C 1
ATOM 1474 O O . GLY A 1 183 ? -31.063 -17.546 -85.683 1.00 77.81 183 GLY A O 1
ATOM 1475 N N . ASP A 1 184 ? -30.428 -19.295 -84.417 1.00 78.44 184 ASP A N 1
ATOM 1476 C CA . ASP A 1 184 ? -31.199 -20.309 -85.141 1.00 78.44 184 ASP A CA 1
ATOM 1477 C C . ASP A 1 184 ? -32.715 -20.013 -85.075 1.00 78.44 184 ASP A C 1
ATOM 1479 O O . ASP A 1 184 ? -33.405 -20.085 -86.088 1.00 78.44 184 ASP A O 1
ATOM 1483 N N . GLU A 1 185 ? -33.236 -19.603 -83.911 1.00 75.38 185 GLU A N 1
ATOM 1484 C CA . GLU A 1 185 ? -34.642 -19.208 -83.719 1.00 75.38 185 GLU A CA 1
ATOM 1485 C C . GLU A 1 185 ? -34.991 -17.880 -84.423 1.00 75.38 185 GLU A C 1
ATOM 1487 O O . GLU A 1 185 ? -36.114 -17.716 -84.902 1.00 75.38 185 GLU A O 1
ATOM 1492 N N . LEU A 1 186 ? -34.055 -16.928 -84.518 1.00 70.12 186 LEU A N 1
ATOM 1493 C CA . LEU A 1 186 ? -34.216 -15.688 -85.290 1.00 70.12 186 LEU A CA 1
ATOM 1494 C C . LEU A 1 186 ? -34.207 -15.959 -86.799 1.00 70.12 186 LEU A C 1
ATOM 1496 O O . LEU A 1 186 ? -35.011 -15.365 -87.517 1.00 70.12 186 LEU A O 1
ATOM 1500 N N . ASP A 1 187 ? -33.351 -16.864 -87.275 1.00 68.38 187 ASP A N 1
ATOM 1501 C CA . ASP A 1 187 ? -33.331 -17.304 -88.673 1.00 68.38 187 ASP A CA 1
ATOM 1502 C C . ASP A 1 187 ? -34.605 -18.096 -89.026 1.00 68.38 187 ASP A C 1
ATOM 1504 O O . ASP A 1 187 ? -35.135 -17.966 -90.131 1.00 68.38 187 ASP A O 1
ATOM 1508 N N . GLU A 1 188 ? -35.168 -18.853 -88.078 1.00 62.97 188 GLU A N 1
ATOM 1509 C CA . GLU A 1 188 ? -36.452 -19.547 -88.239 1.00 62.97 188 GLU A CA 1
ATOM 1510 C C . GLU A 1 188 ? -37.649 -18.568 -88.226 1.00 62.97 188 GLU A C 1
ATOM 1512 O O . GLU A 1 188 ? -38.599 -18.730 -88.998 1.00 62.97 188 GLU A O 1
ATOM 1517 N N . GLN A 1 189 ? -37.579 -17.489 -87.433 1.00 56.69 189 GLN A N 1
ATOM 1518 C CA . GLN A 1 189 ? -38.539 -16.371 -87.457 1.00 56.69 189 GLN A CA 1
ATOM 1519 C C . GLN A 1 189 ? -38.379 -15.442 -88.673 1.00 56.69 189 GLN A C 1
ATOM 1521 O O . GLN A 1 189 ? -39.282 -14.652 -88.953 1.00 56.69 189 GLN A O 1
ATOM 1526 N N . ALA A 1 190 ? -37.284 -15.546 -89.431 1.00 54.72 190 ALA A N 1
ATOM 1527 C CA . ALA A 1 190 ? -37.072 -14.804 -90.675 1.00 54.72 190 ALA A CA 1
ATOM 1528 C C . ALA A 1 190 ? -37.837 -15.394 -91.884 1.00 54.72 190 ALA A C 1
ATOM 1530 O O . ALA A 1 190 ? -37.638 -14.949 -93.019 1.00 54.72 190 ALA A O 1
ATOM 1531 N N . TYR A 1 191 ? -38.747 -16.358 -91.670 1.00 54.94 191 TYR A N 1
ATOM 1532 C CA . TYR A 1 191 ? -39.716 -16.769 -92.690 1.00 54.94 191 TYR A CA 1
ATOM 1533 C C . TYR A 1 191 ? -40.704 -15.620 -92.995 1.00 54.94 191 TYR A C 1
ATOM 1535 O O . TYR A 1 191 ? -41.297 -15.042 -92.083 1.00 54.94 191 TYR A O 1
ATOM 1543 N N . PRO A 1 192 ? -40.906 -15.256 -94.273 1.00 52.22 192 PRO A N 1
ATOM 1544 C CA . PRO A 1 192 ? -41.406 -13.939 -94.646 1.00 52.22 192 PRO A CA 1
ATOM 1545 C C . PRO A 1 192 ? -42.928 -13.827 -94.485 1.00 52.22 192 PRO A C 1
ATOM 1547 O O . PRO A 1 192 ? -43.689 -14.328 -95.312 1.00 52.22 192 PRO A O 1
ATOM 1550 N N . THR A 1 193 ? -43.398 -13.097 -93.474 1.00 50.88 193 THR A N 1
ATOM 1551 C CA . THR A 1 193 ? -44.737 -12.488 -93.510 1.00 50.88 193 THR A CA 1
ATOM 1552 C C . THR A 1 193 ? -44.652 -11.112 -94.166 1.00 50.88 193 THR A C 1
ATOM 1554 O O . THR A 1 193 ? -44.494 -10.091 -93.500 1.00 50.88 193 THR A O 1
ATOM 1557 N N . ASP A 1 194 ? -44.725 -11.117 -95.494 1.00 45.38 194 ASP A N 1
ATOM 1558 C CA . ASP A 1 194 ? -45.055 -9.956 -96.331 1.00 45.38 194 ASP A CA 1
ATOM 1559 C C . ASP A 1 194 ? -46.600 -9.719 -96.304 1.00 45.38 194 ASP A C 1
ATOM 1561 O O . ASP A 1 194 ? -47.336 -10.539 -95.748 1.00 45.38 194 ASP A O 1
ATOM 1565 N N . PRO A 1 195 ? -47.167 -8.644 -96.882 1.00 49.16 195 PRO A N 1
ATOM 1566 C CA . PRO A 1 195 ? -47.416 -7.357 -96.234 1.00 49.16 195 PRO A CA 1
ATOM 1567 C C . PRO A 1 195 ? -48.896 -6.902 -96.346 1.00 49.16 195 PRO A C 1
ATOM 1569 O O . PRO A 1 195 ? -49.676 -7.399 -97.152 1.00 49.16 195 PRO A O 1
ATOM 1572 N N . GLY A 1 196 ? -49.267 -5.838 -95.624 1.00 43.78 196 GLY A N 1
ATOM 1573 C CA . GLY A 1 196 ? -50.308 -4.906 -96.087 1.00 43.78 196 GLY A CA 1
ATOM 1574 C C . GLY A 1 196 ? -51.738 -5.102 -95.571 1.00 43.78 196 GLY A C 1
ATOM 1575 O O . GLY A 1 196 ? -52.583 -5.689 -96.237 1.00 43.78 196 GLY A O 1
ATOM 1576 N N . ILE A 1 197 ? -52.069 -4.413 -94.473 1.00 42.00 197 ILE A N 1
ATOM 1577 C CA . ILE A 1 197 ? -53.411 -3.848 -94.266 1.00 42.00 197 ILE A CA 1
ATOM 1578 C C . ILE A 1 197 ? -53.247 -2.363 -93.919 1.00 42.00 197 ILE A C 1
ATOM 1580 O O . ILE A 1 197 ? -52.923 -1.985 -92.797 1.00 42.00 197 ILE A O 1
ATOM 1584 N N . ILE A 1 198 ? -53.450 -1.516 -94.932 1.00 47.59 198 ILE A N 1
ATOM 1585 C CA . ILE A 1 198 ? -53.713 -0.083 -94.784 1.00 47.59 198 ILE A CA 1
ATOM 1586 C C . ILE A 1 198 ? -55.207 0.061 -94.481 1.00 47.59 198 ILE A C 1
ATOM 1588 O O . ILE A 1 198 ? -56.030 -0.255 -95.335 1.00 47.59 198 ILE A O 1
ATOM 1592 N N . ILE A 1 199 ? -55.568 0.608 -93.319 1.00 48.56 199 ILE A N 1
ATOM 1593 C CA . ILE A 1 199 ? -56.881 1.238 -93.121 1.00 48.56 199 ILE A CA 1
ATOM 1594 C C . ILE A 1 199 ? -56.628 2.685 -92.694 1.00 48.56 199 ILE A C 1
ATOM 1596 O O . ILE A 1 199 ? -56.237 2.965 -91.564 1.00 48.56 199 ILE A O 1
ATOM 1600 N N . LYS A 1 200 ? -56.797 3.607 -93.651 1.00 50.69 200 LYS A N 1
ATOM 1601 C CA . LYS A 1 200 ? -56.836 5.053 -93.410 1.00 50.69 200 LYS A CA 1
ATOM 1602 C C . LYS A 1 200 ? -58.200 5.429 -92.823 1.00 50.69 200 LYS A C 1
ATOM 1604 O O . LYS A 1 200 ? -59.236 5.030 -93.347 1.00 50.69 200 LYS A O 1
ATOM 1609 N N . ASN A 1 201 ? -58.161 6.233 -91.765 1.00 46.59 201 ASN A N 1
ATOM 1610 C CA . ASN A 1 201 ? -59.308 6.868 -91.123 1.00 46.59 201 ASN A CA 1
ATOM 1611 C C . ASN A 1 201 ? -60.049 7.851 -92.056 1.00 46.59 201 ASN A C 1
ATOM 1613 O O . ASN A 1 201 ? -59.439 8.729 -92.657 1.00 46.59 201 ASN A O 1
ATOM 1617 N N . ASN A 1 202 ? -61.370 7.670 -92.115 1.00 43.34 202 ASN A N 1
ATOM 1618 C CA . ASN A 1 202 ? -62.479 8.639 -92.058 1.00 43.34 202 ASN A CA 1
ATOM 1619 C C . ASN A 1 202 ? -62.156 10.159 -92.106 1.00 43.34 202 ASN A C 1
ATOM 1621 O O . ASN A 1 202 ? -61.453 10.641 -91.220 1.00 43.34 202 ASN A O 1
ATOM 1625 N N . HIS A 1 203 ? -62.749 10.927 -93.041 1.00 42.09 203 HIS A N 1
ATOM 1626 C CA . HIS A 1 203 ? -63.908 11.827 -92.806 1.00 42.09 203 HIS A CA 1
ATOM 1627 C C . HIS A 1 203 ? -64.144 12.869 -93.937 1.00 42.09 203 HIS A C 1
ATOM 1629 O O . HIS A 1 203 ? -63.219 13.595 -94.295 1.00 42.09 203 HIS A O 1
ATOM 1635 N N . ILE A 1 204 ? -65.431 13.006 -94.322 1.00 40.22 204 ILE A N 1
ATOM 1636 C CA . ILE A 1 204 ? -66.107 14.024 -95.177 1.00 40.22 204 ILE A CA 1
ATOM 1637 C C . ILE A 1 204 ? -65.959 13.840 -96.691 1.00 40.22 204 ILE A C 1
ATOM 1639 O O . ILE A 1 204 ? -64.841 13.982 -97.226 1.00 40.22 204 ILE A O 1
#

pLDDT: mean 79.99, std 16.39, range [39.25, 98.12]

Secondary structure (DSSP, 8-state):
-PPPPHHHHHHHHHHHHHHHHHHHHHHHHHHHH--S---HHHHHHHHHHHHHHHHHHHHHHHHHHHHHHHHHH-HHHH---HHHHHHHHHHHHHHHHHHHHHHHHHT-HHHHHHHHHHHHHHHHHS-HHHHHHHHHHHHHHHHHHHHHHHHHHHHHHHHHHHHHHHHHHHHHHHHHHHHHHHHHHHHHHTS-------------

Organism: Sinocyclocheilus grahami (NCBI:txid75366)

InterPro domains:
  IPR000727 Target SNARE coiled-coil homology domain [PS50192] (155-194)
  IPR010989 SNARE [SSF47661] (4-108)
  IPR015260 Syntaxin 6/10/61, N-terminal [PF09177] (5-103)

Foldseek 3Di:
DPDDDCLVVLLVVLVVLLVVLVVLLVVLVCLLPDPDLDDLCSNVVSLVVSVVSLVVSVVSLVVLVVVLVVCVVPVPVPVDDPVVSVVSVCSSVVSVVSSVVSVCVSVPPVSVVSSVVSVVVNVVVPPPVVVVVPVVVVVVVVVVVVVVVVVVVVVVVVVVVVVVVVVVVVVVVVVVVVVVVVVVVVVVVPPDPDDDDDDDDDDD

Radius of gyration: 42.88 Å; chains: 1; bounding box: 95×36×121 Å

Sequence (204 aa):
MSMEDPFFVVKGEVQKALSKAQGLFERWEELLQEEAPVSRDELDWSTNE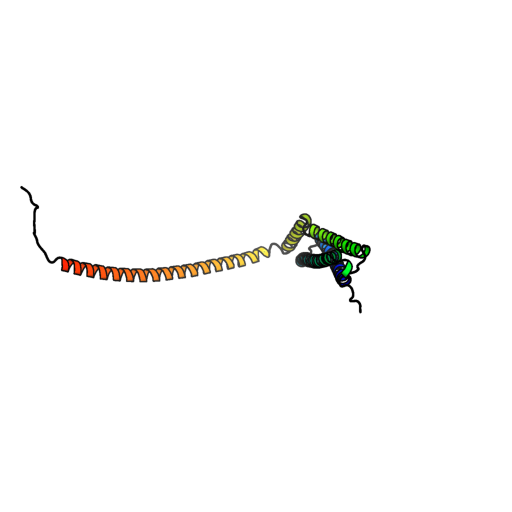LRNCLRAIDWDLEDLHETISIVEANPGKFRLGEPELLERQEFVERTRKSVQLMKEQLSSPSAVAQAEKKNKQALLGATAKDRYAGLEPHLVSANSRYIQEQQEQQQLIMQDQDEQLELVTGSIRVLKDMSSRIGDELDEQAYPTDPGIIIKNNHI